Protein AF-A0A2G2ZB20-F1 (afdb_monomer)

Structure (mmCIF, N/CA/C/O backbone):
data_AF-A0A2G2ZB20-F1
#
_entry.id   AF-A0A2G2ZB20-F1
#
loop_
_atom_site.group_PDB
_atom_site.id
_atom_site.type_symbol
_atom_site.label_atom_id
_atom_site.label_alt_id
_atom_site.label_comp_id
_atom_site.label_asym_id
_atom_site.label_entity_id
_atom_site.label_seq_id
_atom_site.pdbx_PDB_ins_code
_atom_site.Cartn_x
_atom_site.Cartn_y
_atom_site.Cartn_z
_atom_site.occupancy
_atom_site.B_iso_or_equiv
_atom_site.auth_seq_id
_atom_site.auth_comp_id
_atom_site.auth_asym_id
_atom_site.auth_atom_id
_atom_site.pdbx_PDB_model_num
ATOM 1 N N . MET A 1 1 ? 13.541 -40.728 35.240 1.00 37.66 1 MET A N 1
ATOM 2 C CA . MET A 1 1 ? 12.567 -41.183 34.222 1.00 37.66 1 MET A CA 1
ATOM 3 C C . MET A 1 1 ? 11.168 -40.920 34.760 1.00 37.66 1 MET A C 1
ATOM 5 O O . MET A 1 1 ? 10.881 -41.432 35.825 1.00 37.66 1 MET A O 1
ATOM 9 N N . GLY A 1 2 ? 10.288 -40.112 34.186 1.00 37.44 2 GLY A N 1
ATOM 10 C CA . GLY A 1 2 ? 10.390 -39.137 33.108 1.00 37.44 2 GLY A CA 1
ATOM 11 C C . GLY A 1 2 ? 9.467 -37.967 33.471 1.00 37.44 2 GLY A C 1
ATOM 12 O O . GLY A 1 2 ? 8.384 -38.179 34.010 1.00 37.44 2 GLY A O 1
ATOM 13 N N . GLY A 1 3 ? 9.942 -36.743 33.253 1.00 30.88 3 GLY A N 1
ATOM 14 C CA . GLY A 1 3 ? 9.124 -35.543 33.376 1.00 30.88 3 GLY A CA 1
ATOM 15 C C . GLY A 1 3 ? 8.289 -35.399 32.113 1.00 30.88 3 GLY A C 1
ATOM 16 O O . GLY A 1 3 ? 8.848 -35.279 31.027 1.00 30.88 3 GLY A O 1
ATOM 17 N N . SER A 1 4 ? 6.967 -35.441 32.251 1.00 35.44 4 SER A N 1
ATOM 18 C CA . SER A 1 4 ? 6.060 -35.016 31.190 1.00 35.44 4 SER A CA 1
ATOM 19 C C . SER A 1 4 ? 6.031 -33.493 31.206 1.00 35.44 4 SER A C 1
ATOM 21 O O . SER A 1 4 ? 5.323 -32.893 32.011 1.00 35.44 4 SER A O 1
ATOM 23 N N . ALA A 1 5 ? 6.850 -32.872 30.360 1.00 36.34 5 ALA A N 1
ATOM 24 C CA . ALA A 1 5 ? 6.674 -31.476 30.004 1.00 36.34 5 ALA A CA 1
ATOM 25 C C . ALA A 1 5 ? 5.353 -31.373 29.232 1.00 36.34 5 ALA A C 1
ATOM 27 O O . ALA A 1 5 ? 5.242 -31.864 28.110 1.00 36.34 5 ALA A O 1
ATOM 28 N N . ILE A 1 6 ? 4.334 -30.798 29.867 1.00 40.62 6 ILE A N 1
ATOM 29 C CA . ILE A 1 6 ? 3.181 -30.271 29.146 1.00 40.62 6 ILE A CA 1
ATOM 30 C C . ILE A 1 6 ? 3.733 -29.063 28.395 1.00 40.62 6 ILE A C 1
ATOM 32 O O . ILE A 1 6 ? 4.081 -28.057 29.009 1.00 40.62 6 ILE A O 1
ATOM 36 N N . LEU A 1 7 ? 3.916 -29.231 27.087 1.00 36.50 7 LEU A N 1
ATOM 37 C CA . LEU A 1 7 ? 4.128 -28.131 26.161 1.00 36.50 7 LEU A CA 1
ATOM 38 C C . LEU A 1 7 ? 2.896 -27.237 26.293 1.00 36.50 7 LEU A C 1
ATOM 40 O O . LEU A 1 7 ? 1.787 -27.655 25.960 1.00 36.50 7 LEU A O 1
ATOM 44 N N . SER A 1 8 ? 3.075 -26.059 26.886 1.00 37.56 8 SER A N 1
ATOM 45 C CA . SER A 1 8 ? 2.086 -25.002 26.794 1.00 37.56 8 SER A CA 1
ATOM 46 C C . SER A 1 8 ? 2.070 -24.558 25.337 1.00 37.56 8 SER A C 1
ATOM 48 O O . SER A 1 8 ? 2.940 -23.820 24.880 1.00 37.56 8 SER A O 1
ATOM 50 N N . ASP A 1 9 ? 1.100 -25.078 24.588 1.00 37.19 9 ASP A N 1
ATOM 51 C CA . ASP A 1 9 ? 0.603 -24.424 23.386 1.00 37.19 9 ASP A CA 1
ATOM 52 C C . ASP A 1 9 ? -0.013 -23.094 23.837 1.00 37.19 9 ASP A C 1
ATOM 54 O O . ASP A 1 9 ? -1.222 -22.976 24.031 1.00 37.19 9 ASP A O 1
ATOM 58 N N . ASP A 1 10 ? 0.835 -22.093 24.055 1.00 36.44 10 ASP A N 1
ATOM 59 C CA . ASP A 1 10 ? 0.427 -20.700 24.180 1.00 36.44 10 ASP A CA 1
ATOM 60 C C . ASP A 1 10 ? 0.199 -20.165 22.762 1.00 36.44 10 ASP A C 1
ATOM 62 O O . ASP A 1 10 ? 0.930 -19.326 22.238 1.00 36.44 10 ASP A O 1
ATOM 66 N N . TRP A 1 11 ? -0.834 -20.696 22.103 1.00 40.66 11 TRP A N 1
ATOM 67 C CA . TRP A 1 11 ? -1.518 -19.947 21.063 1.00 40.66 11 TRP A CA 1
ATOM 68 C C . TRP A 1 11 ? -2.277 -18.841 21.799 1.00 40.66 11 TRP A C 1
ATOM 70 O O . TRP A 1 11 ? -3.397 -19.024 22.278 1.00 40.66 11 TRP A O 1
ATOM 80 N N . GLU A 1 12 ? -1.624 -17.692 21.978 1.00 42.19 12 GLU A N 1
ATOM 81 C CA . GLU A 1 12 ? -2.341 -16.473 22.329 1.00 42.19 12 GLU A CA 1
ATOM 82 C C . GLU A 1 12 ? -3.520 -16.361 21.366 1.00 42.19 12 GLU A C 1
ATOM 84 O O . GLU A 1 12 ? -3.343 -16.423 20.147 1.00 42.19 12 GLU A O 1
ATOM 89 N N . PHE A 1 13 ? -4.728 -16.291 21.925 1.00 39.41 13 PHE A N 1
ATOM 90 C CA . PHE A 1 13 ? -5.958 -16.096 21.178 1.00 39.41 13 PHE A CA 1
ATOM 91 C C . PHE A 1 13 ? -5.743 -14.934 20.212 1.00 39.41 13 PHE A C 1
ATOM 93 O O . PHE A 1 13 ? -5.788 -13.776 20.628 1.00 39.41 13 PHE A O 1
ATOM 100 N N . ALA A 1 14 ? -5.495 -15.235 18.933 1.00 44.75 14 ALA A N 1
ATOM 101 C CA . ALA A 1 14 ? -5.558 -14.234 17.888 1.00 44.75 14 ALA A CA 1
ATOM 102 C C . ALA A 1 14 ? -6.941 -13.613 18.038 1.00 44.75 14 ALA A C 1
ATOM 104 O O . ALA A 1 14 ? -7.958 -14.308 17.928 1.00 44.75 14 ALA A O 1
ATOM 105 N N . THR A 1 15 ? -6.983 -12.346 18.438 1.00 51.03 15 THR A N 1
ATOM 106 C CA . THR A 1 15 ? -8.246 -11.654 18.617 1.00 51.03 15 THR A CA 1
ATOM 107 C C . THR A 1 15 ? -9.002 -11.799 17.297 1.00 51.03 15 THR A C 1
ATOM 109 O O . THR A 1 15 ? -8.439 -11.604 16.222 1.00 51.03 15 THR A O 1
ATOM 112 N N . ASN A 1 16 ? -10.281 -12.182 17.346 1.00 58.91 16 ASN A N 1
ATOM 113 C CA . ASN A 1 16 ? -11.165 -12.259 16.168 1.00 58.91 16 ASN A CA 1
ATOM 114 C C . ASN A 1 16 ? -11.419 -10.867 15.533 1.00 58.91 16 ASN A C 1
ATOM 116 O O . ASN A 1 16 ? -12.405 -10.660 14.826 1.00 58.91 16 ASN A O 1
ATOM 120 N N . GLU A 1 17 ? -10.566 -9.891 15.828 1.00 79.12 17 GLU A N 1
ATOM 121 C CA . GLU A 1 17 ? -10.633 -8.522 15.362 1.00 79.12 17 GLU A CA 1
ATOM 122 C C . GLU A 1 17 ? -10.075 -8.452 13.943 1.00 79.12 17 GLU A C 1
ATOM 124 O O . GLU A 1 17 ? -9.061 -9.070 13.604 1.00 79.12 17 GLU A O 1
ATOM 129 N N . ALA A 1 18 ? -10.784 -7.731 13.079 1.00 89.56 18 ALA A N 1
ATOM 130 C CA . ALA A 1 18 ? -10.384 -7.576 11.695 1.00 89.56 18 ALA A CA 1
ATOM 131 C C . ALA A 1 18 ? -9.107 -6.734 11.606 1.00 89.56 18 ALA A C 1
ATOM 133 O O . ALA A 1 18 ? -9.011 -5.662 12.203 1.00 89.56 18 ALA A O 1
ATOM 134 N N . ARG A 1 19 ? -8.140 -7.193 10.808 1.00 93.62 19 ARG A N 1
ATOM 135 C CA . ARG A 1 19 ? -7.016 -6.353 10.393 1.00 93.62 19 ARG A CA 1
ATOM 136 C C . ARG A 1 19 ? -7.449 -5.523 9.197 1.00 93.62 19 ARG A C 1
ATOM 138 O O . ARG A 1 19 ? -8.070 -6.049 8.282 1.00 93.62 19 ARG A O 1
ATOM 145 N N . THR A 1 20 ? -7.065 -4.257 9.174 1.00 95.75 20 THR A N 1
ATOM 146 C CA . THR A 1 20 ? -7.397 -3.330 8.086 1.00 95.75 20 THR A CA 1
ATOM 147 C C . THR A 1 20 ? -6.129 -2.889 7.384 1.00 95.75 20 THR A C 1
ATOM 149 O O . THR A 1 20 ? -5.235 -2.340 8.030 1.00 95.75 20 THR A O 1
ATOM 152 N N . VAL A 1 21 ? -6.062 -3.074 6.070 1.00 97.00 21 VAL A N 1
ATOM 153 C CA . VAL A 1 21 ? -4.990 -2.532 5.231 1.00 97.00 21 VAL A CA 1
ATOM 154 C C . VAL A 1 21 ? -5.538 -1.500 4.254 1.00 97.00 21 VAL A C 1
ATOM 156 O O . VAL A 1 21 ? -6.616 -1.680 3.690 1.00 97.00 21 VAL A O 1
ATOM 159 N N . VAL A 1 22 ? -4.791 -0.418 4.047 1.00 94.88 22 VAL A N 1
ATOM 160 C CA . VAL A 1 22 ? -5.165 0.678 3.140 1.00 94.88 22 VAL A CA 1
ATOM 161 C C . VAL A 1 22 ? -4.189 0.725 1.974 1.00 94.88 22 VAL A C 1
ATOM 163 O O . VAL A 1 22 ? -2.983 0.784 2.191 1.00 94.88 22 VAL A O 1
ATOM 166 N N . LEU A 1 23 ? -4.694 0.715 0.742 1.00 95.19 23 LEU A N 1
ATOM 167 C CA . LEU A 1 23 ? -3.891 0.809 -0.477 1.00 95.19 23 LEU A CA 1
ATOM 168 C C . LEU A 1 23 ? -3.764 2.273 -0.898 1.00 95.19 23 LEU A C 1
ATOM 170 O O . LEU A 1 23 ? -4.774 2.892 -1.203 1.00 95.19 23 LEU A O 1
ATOM 174 N N . ILE A 1 24 ? -2.546 2.808 -0.989 1.00 92.19 24 ILE A N 1
ATOM 175 C CA . ILE A 1 24 ? -2.273 4.172 -1.477 1.00 92.19 24 ILE A CA 1
ATOM 176 C C . ILE A 1 24 ? -1.271 4.148 -2.639 1.00 92.19 24 ILE A C 1
ATOM 178 O O . ILE A 1 24 ? -0.577 3.160 -2.840 1.00 92.19 24 ILE A O 1
ATOM 182 N N . GLY A 1 25 ? -1.205 5.213 -3.443 1.00 90.31 25 GLY A N 1
ATOM 183 C CA . GLY A 1 25 ? -0.353 5.281 -4.646 1.00 90.31 25 GLY A CA 1
ATOM 184 C C . GLY A 1 25 ? -1.060 5.911 -5.852 1.00 90.31 25 GLY A C 1
ATOM 185 O O . GLY A 1 25 ? -2.249 6.247 -5.770 1.00 90.31 25 GLY A O 1
ATOM 186 N N . ARG A 1 26 ? -0.374 6.054 -6.996 1.00 87.69 26 ARG A N 1
ATOM 187 C CA . ARG A 1 26 ? -0.920 6.740 -8.191 1.00 87.69 26 ARG A CA 1
ATOM 188 C C . ARG A 1 26 ? -2.081 5.970 -8.795 1.00 87.69 26 ARG A C 1
ATOM 190 O O . ARG A 1 26 ? -2.152 4.741 -8.664 1.00 87.69 26 ARG A O 1
ATOM 197 N N . ALA A 1 27 ? -2.981 6.635 -9.515 1.00 84.31 27 ALA A N 1
ATOM 198 C CA . ALA A 1 27 ? -3.755 5.931 -10.528 1.00 84.31 27 ALA A CA 1
ATOM 199 C C . ALA A 1 27 ? -2.807 5.206 -11.494 1.00 84.31 27 ALA A C 1
ATOM 201 O O . ALA A 1 27 ? -1.742 5.695 -11.862 1.00 84.31 27 ALA A O 1
ATOM 202 N N . GLY A 1 28 ? -3.191 3.989 -11.868 1.00 86.56 28 GLY A N 1
ATOM 203 C CA . GLY A 1 28 ? -2.395 3.151 -12.762 1.00 86.56 28 GLY A CA 1
ATOM 204 C C . GLY A 1 28 ? -1.285 2.334 -12.093 1.00 86.56 28 GLY A C 1
ATOM 205 O O . GLY A 1 28 ? -0.873 1.344 -12.688 1.00 86.56 28 GLY A O 1
ATOM 206 N N . ASP A 1 29 ? -0.879 2.624 -10.849 1.00 92.12 29 ASP A N 1
ATOM 207 C CA . ASP A 1 29 ? 0.176 1.841 -10.168 1.00 92.12 29 ASP A CA 1
ATOM 208 C C . ASP A 1 29 ? -0.303 0.456 -9.694 1.00 92.12 29 ASP A C 1
ATOM 210 O O . ASP A 1 29 ? 0.480 -0.365 -9.226 1.00 92.12 29 ASP A O 1
ATOM 214 N N . GLY A 1 30 ? -1.594 0.156 -9.863 1.00 93.44 30 GLY A N 1
ATOM 215 C CA . GLY A 1 30 ? -2.132 -1.190 -9.682 1.00 93.44 30 GLY A CA 1
ATOM 216 C C . GLY A 1 30 ? -2.771 -1.472 -8.325 1.00 93.44 30 GLY A C 1
ATOM 217 O O . GLY A 1 30 ? -3.011 -2.640 -8.046 1.00 93.44 30 GLY A O 1
ATOM 218 N N . LYS A 1 31 ? -3.116 -0.449 -7.526 1.00 93.88 31 LYS A N 1
ATOM 219 C CA . LYS A 1 31 ? -3.802 -0.590 -6.220 1.00 93.88 31 LYS A CA 1
ATOM 220 C C . LYS A 1 31 ? -4.967 -1.581 -6.249 1.00 93.88 31 LYS A C 1
ATOM 222 O O . LYS A 1 31 ? -4.879 -2.641 -5.642 1.00 93.88 31 LYS A O 1
ATOM 227 N N . SER A 1 32 ? -5.993 -1.318 -7.055 1.00 93.50 32 SER A N 1
ATOM 228 C CA . SER A 1 32 ? -7.176 -2.179 -7.167 1.00 93.50 32 SER A CA 1
ATOM 229 C C . SER A 1 32 ? -6.836 -3.617 -7.589 1.00 93.50 32 SER A C 1
ATOM 231 O O . SER A 1 32 ? -7.453 -4.572 -7.123 1.00 93.50 32 SER A O 1
ATOM 233 N N . SER A 1 33 ? -5.828 -3.803 -8.452 1.00 95.19 33 SER A N 1
ATOM 234 C CA . SER A 1 33 ? -5.354 -5.139 -8.840 1.00 95.19 33 SER A CA 1
ATOM 235 C C . SER A 1 33 ? -4.651 -5.851 -7.684 1.00 95.19 33 SER A C 1
ATOM 237 O O . SER A 1 33 ? -4.943 -7.019 -7.446 1.00 95.19 33 SER A O 1
ATOM 239 N N . THR A 1 34 ? -3.801 -5.149 -6.934 1.00 97.06 34 THR A N 1
ATOM 240 C CA . THR A 1 34 ? -3.174 -5.649 -5.704 1.00 97.06 34 THR A CA 1
ATOM 241 C C . THR A 1 34 ? -4.236 -6.024 -4.672 1.00 97.06 34 THR A C 1
ATOM 243 O O . THR A 1 34 ? -4.208 -7.135 -4.153 1.00 97.06 34 THR A O 1
ATOM 246 N N . GLY A 1 35 ? -5.238 -5.169 -4.447 1.00 96.62 35 GLY A N 1
ATOM 247 C CA . GLY A 1 35 ? -6.372 -5.466 -3.571 1.00 96.62 35 GLY A CA 1
ATOM 248 C C . GLY A 1 35 ? -7.127 -6.729 -3.990 1.00 96.62 35 GLY A C 1
ATOM 249 O O . GLY A 1 35 ? -7.408 -7.586 -3.159 1.00 96.62 35 GLY A O 1
ATOM 250 N N . ASN A 1 36 ? -7.382 -6.909 -5.287 1.00 95.25 36 ASN A N 1
ATOM 251 C CA . ASN A 1 36 ? -8.014 -8.124 -5.809 1.00 95.25 36 ASN A CA 1
ATOM 252 C C . ASN A 1 36 ? -7.157 -9.385 -5.612 1.00 95.25 36 ASN A C 1
ATOM 254 O O . ASN A 1 36 ? -7.703 -10.451 -5.321 1.00 95.25 36 ASN A O 1
ATOM 258 N N . THR A 1 37 ? -5.833 -9.276 -5.760 1.00 94.94 37 THR A N 1
ATOM 259 C CA . THR A 1 37 ? -4.896 -10.372 -5.470 1.00 94.94 37 THR A CA 1
ATOM 260 C C . THR A 1 37 ? -4.939 -10.737 -3.988 1.00 94.94 37 THR A C 1
ATOM 262 O O . THR A 1 37 ? -5.097 -11.913 -3.671 1.00 94.94 37 THR A O 1
ATOM 265 N N . ILE A 1 38 ? -4.913 -9.743 -3.092 1.00 96.06 38 ILE A N 1
ATOM 266 C CA . ILE A 1 38 ? -5.020 -9.940 -1.636 1.00 96.06 38 ILE A CA 1
ATOM 267 C C . ILE A 1 38 ? -6.337 -10.625 -1.259 1.00 96.06 38 ILE A C 1
ATOM 269 O O . ILE A 1 38 ? -6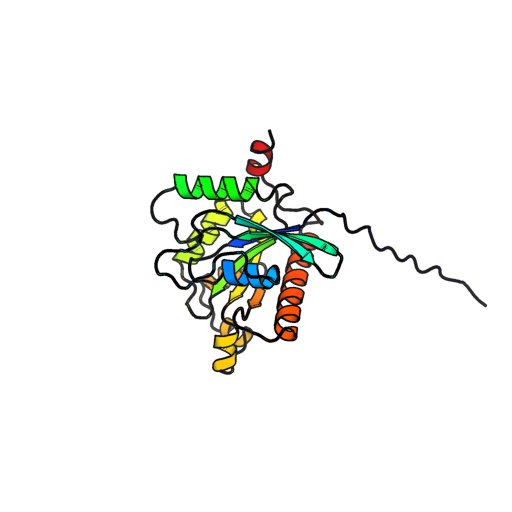.367 -11.548 -0.449 1.00 96.06 38 ILE A O 1
ATOM 273 N N . LEU A 1 39 ? -7.440 -10.193 -1.868 1.00 95.06 39 LEU A N 1
ATOM 274 C CA . LEU A 1 39 ? -8.777 -10.720 -1.591 1.00 95.06 39 LEU A CA 1
ATOM 275 C C . LEU A 1 39 ? -9.042 -12.084 -2.245 1.00 95.06 39 LEU A C 1
ATOM 277 O O . LEU A 1 39 ? -10.069 -12.702 -1.955 1.00 95.06 39 LEU A O 1
ATOM 281 N N . GLY A 1 40 ? -8.175 -12.528 -3.160 1.00 92.62 40 GLY A N 1
ATOM 282 C CA . GLY A 1 40 ? -8.347 -13.754 -3.943 1.00 92.62 40 GLY A CA 1
ATOM 283 C C . GLY A 1 40 ? -9.493 -13.700 -4.964 1.00 92.62 40 GLY A C 1
ATOM 284 O O . GLY A 1 40 ? -9.873 -14.731 -5.519 1.00 92.62 40 GLY A O 1
ATOM 285 N N . ARG A 1 41 ? -10.072 -12.520 -5.222 1.00 92.81 41 ARG A N 1
ATOM 286 C CA . ARG A 1 41 ? -11.222 -12.330 -6.122 1.00 92.81 41 ARG A CA 1
ATOM 287 C C . ARG A 1 41 ? -11.242 -10.928 -6.729 1.00 92.81 41 ARG A C 1
ATOM 289 O O . ARG A 1 41 ? -10.731 -9.982 -6.146 1.00 92.81 41 ARG A O 1
ATOM 296 N N . LYS A 1 42 ? -11.873 -10.787 -7.897 1.00 89.00 42 LYS A N 1
ATOM 297 C CA . LYS A 1 42 ? -12.003 -9.505 -8.610 1.00 89.00 42 LYS A CA 1
ATOM 298 C C . LYS A 1 42 ? -13.228 -8.732 -8.117 1.00 89.00 42 LYS A C 1
ATOM 300 O O . LYS A 1 42 ? -14.323 -8.960 -8.623 1.00 89.00 42 LYS A O 1
ATOM 305 N N . VAL A 1 43 ? -13.043 -7.852 -7.140 1.00 88.19 43 VAL A N 1
ATOM 306 C CA . VAL A 1 43 ? -14.109 -7.010 -6.565 1.00 88.19 43 VAL A CA 1
ATOM 307 C C . VAL A 1 43 ? -13.863 -5.523 -6.768 1.00 88.19 43 VAL A C 1
ATOM 309 O O . VAL A 1 43 ? -14.803 -4.812 -7.104 1.00 88.19 43 VAL A O 1
ATOM 312 N N . PHE A 1 44 ? -12.616 -5.064 -6.670 1.00 86.06 44 PHE A N 1
ATOM 313 C CA . PHE A 1 44 ? -12.262 -3.708 -7.067 1.00 86.06 44 PHE A CA 1
ATOM 314 C C . PHE A 1 44 ? -12.176 -3.628 -8.584 1.00 86.06 44 PHE A C 1
ATOM 316 O O . PHE A 1 44 ? -11.586 -4.494 -9.246 1.00 86.06 44 PHE A O 1
ATOM 323 N N . ARG A 1 45 ? -12.748 -2.576 -9.161 1.00 75.69 45 ARG A N 1
ATOM 324 C CA . ARG A 1 45 ? -12.742 -2.395 -10.610 1.00 75.69 45 ARG A CA 1
ATOM 325 C C . ARG A 1 45 ? -11.351 -1.957 -11.084 1.00 75.69 45 ARG A C 1
ATOM 327 O O . ARG A 1 45 ? -11.031 -0.777 -11.087 1.00 75.69 45 ARG A O 1
ATOM 334 N N . SER A 1 46 ? -10.539 -2.901 -11.560 1.00 65.31 46 SER A N 1
ATOM 335 C CA . SER A 1 46 ? -9.234 -2.621 -12.170 1.00 65.31 46 SER A CA 1
ATOM 336 C C . SER A 1 46 ? -9.302 -2.700 -13.702 1.00 65.31 46 SER A C 1
ATOM 338 O O . SER A 1 46 ? -9.215 -3.774 -14.294 1.00 65.31 46 SER A O 1
ATOM 340 N N . MET A 1 47 ? -9.479 -1.559 -14.376 1.00 60.00 47 MET A N 1
ATOM 341 C CA . MET A 1 47 ? -9.368 -1.472 -15.841 1.00 60.00 47 MET A CA 1
ATOM 342 C C . MET A 1 47 ? -8.334 -0.417 -16.254 1.00 60.00 47 MET A C 1
ATOM 344 O O . MET A 1 47 ? -8.256 0.628 -15.608 1.00 60.00 47 MET A O 1
ATOM 348 N N . PRO A 1 48 ? -7.545 -0.653 -17.321 1.00 50.12 48 PRO A N 1
ATOM 349 C CA . PRO A 1 48 ? -6.662 0.359 -17.886 1.00 50.12 48 PRO A CA 1
ATOM 350 C C . PRO A 1 48 ? -7.511 1.404 -18.625 1.00 50.12 48 PRO A C 1
ATOM 352 O O . PRO A 1 48 ? -7.834 1.255 -19.804 1.00 50.12 48 PRO A O 1
ATOM 355 N N . HIS A 1 49 ? -7.934 2.447 -17.917 1.00 49.69 49 HIS A N 1
ATOM 356 C CA . HIS A 1 49 ? -8.634 3.600 -18.482 1.00 49.69 49 HIS A CA 1
ATOM 357 C C . HIS A 1 49 ? -7.878 4.885 -18.141 1.00 49.69 49 HIS A C 1
ATOM 359 O O . HIS A 1 49 ? -7.277 4.991 -17.076 1.00 49.69 49 HIS A O 1
ATOM 365 N N . SER A 1 50 ? -7.893 5.848 -19.067 1.00 40.88 50 SER A N 1
ATOM 366 C CA . SER A 1 50 ? -7.183 7.129 -18.936 1.00 40.88 50 SER A CA 1
ATOM 367 C C . SER A 1 50 ? -7.782 8.053 -17.873 1.00 40.88 50 SER A C 1
ATOM 369 O O . SER A 1 50 ? -7.088 8.928 -17.371 1.00 40.88 50 SER A O 1
ATOM 371 N N . ALA A 1 51 ? -9.054 7.858 -17.523 1.00 49.47 51 ALA A N 1
ATOM 372 C CA . ALA A 1 51 ? -9.660 8.422 -16.327 1.00 49.47 51 ALA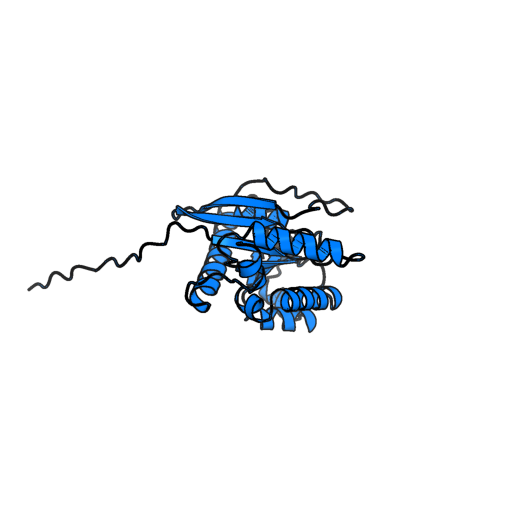 A CA 1
ATOM 373 C C . ALA A 1 51 ? -9.563 7.364 -15.221 1.00 49.47 51 ALA A C 1
ATOM 375 O O . ALA A 1 51 ? -10.015 6.234 -15.428 1.00 49.47 51 ALA A O 1
ATOM 376 N N . GLY A 1 52 ? -8.944 7.700 -14.085 1.00 54.28 52 GLY A N 1
ATOM 377 C CA . GLY A 1 52 ? -8.838 6.799 -12.935 1.00 54.28 52 GLY A CA 1
ATOM 378 C C . GLY A 1 52 ? -10.185 6.138 -12.620 1.00 54.28 52 GLY A C 1
ATOM 379 O O . GLY A 1 52 ? -11.221 6.797 -12.609 1.00 54.28 52 GLY A O 1
ATOM 380 N N . VAL A 1 53 ? -10.180 4.816 -12.437 1.00 57.75 53 VAL A N 1
ATOM 381 C CA . VAL A 1 53 ? -11.422 4.035 -12.313 1.00 57.75 53 VAL A CA 1
ATOM 382 C C . VAL A 1 53 ? -12.017 4.130 -10.907 1.00 57.75 53 VAL A C 1
ATOM 384 O O . VAL A 1 53 ? -13.237 4.185 -10.765 1.00 57.75 53 VAL A O 1
ATOM 387 N N . THR A 1 54 ? -11.164 4.176 -9.882 1.00 55.38 54 THR A N 1
ATOM 388 C CA . THR A 1 54 ? -11.567 4.325 -8.480 1.00 55.38 54 THR A CA 1
ATOM 389 C C . THR A 1 54 ? -11.728 5.806 -8.153 1.00 55.38 54 THR A C 1
ATOM 391 O O . THR A 1 54 ? -10.740 6.536 -8.063 1.00 55.38 54 THR A O 1
ATOM 394 N N . THR A 1 55 ? -12.972 6.256 -7.993 1.00 66.69 55 THR A N 1
ATOM 395 C CA . THR A 1 55 ? -13.311 7.662 -7.707 1.00 66.69 55 THR A CA 1
ATOM 396 C C . THR A 1 55 ? -13.632 7.925 -6.237 1.00 66.69 55 THR A C 1
ATOM 398 O O . THR A 1 55 ? -13.777 9.078 -5.850 1.00 66.69 55 THR A O 1
ATOM 401 N N . THR A 1 56 ? -13.769 6.880 -5.416 1.00 73.00 56 THR A N 1
ATOM 402 C CA . THR A 1 56 ? -13.951 6.993 -3.962 1.00 73.00 56 THR A CA 1
ATOM 403 C C . THR A 1 56 ? -13.386 5.766 -3.244 1.00 73.00 56 THR A C 1
ATOM 405 O O . THR A 1 56 ? -13.163 4.741 -3.887 1.00 73.00 56 THR A O 1
ATOM 408 N N . CYS A 1 57 ? -13.130 5.870 -1.940 1.00 81.12 57 CYS A N 1
ATOM 409 C CA . CYS A 1 57 ? -12.651 4.754 -1.130 1.00 81.12 57 CYS A CA 1
ATOM 410 C C . CYS A 1 57 ? -13.672 3.607 -1.085 1.00 81.12 57 CYS A C 1
ATOM 412 O O . CYS A 1 57 ? -14.855 3.824 -0.817 1.00 81.12 57 CYS A O 1
ATOM 414 N N . GLU A 1 58 ? -13.201 2.377 -1.279 1.00 87.44 58 GLU A N 1
ATOM 415 C CA . GLU A 1 58 ? -14.010 1.159 -1.212 1.00 87.44 58 GLU A CA 1
ATOM 416 C C . GLU A 1 58 ? -13.365 0.156 -0.252 1.00 87.44 58 GLU A C 1
ATOM 418 O O . GLU A 1 58 ? -12.169 -0.106 -0.343 1.00 87.44 58 GLU A O 1
ATOM 423 N N . VAL A 1 59 ? -14.155 -0.446 0.644 1.00 92.31 59 VAL A N 1
ATOM 424 C CA . VAL A 1 59 ? -13.688 -1.522 1.532 1.00 92.31 59 VAL A CA 1
ATOM 425 C C . VAL A 1 59 ? -14.234 -2.871 1.086 1.00 92.31 59 VAL A C 1
ATOM 427 O O . VAL A 1 59 ? -15.408 -3.003 0.736 1.00 92.31 59 VAL A O 1
ATOM 430 N N . GLN A 1 60 ? -13.388 -3.893 1.123 1.00 95.12 60 GLN A N 1
ATOM 431 C CA . GLN A 1 60 ? -13.767 -5.276 0.865 1.00 95.12 60 GLN A CA 1
ATOM 432 C C . GLN A 1 60 ? -13.158 -6.191 1.920 1.00 95.12 60 GLN A C 1
ATOM 434 O O . GLN A 1 60 ? -11.987 -6.068 2.268 1.00 95.12 60 GLN A O 1
ATOM 439 N N . ARG A 1 61 ? -13.960 -7.142 2.401 1.00 94.81 61 ARG A N 1
ATOM 440 C CA . ARG A 1 61 ? -13.583 -8.073 3.469 1.00 94.81 61 ARG A CA 1
ATOM 441 C C . ARG A 1 61 ? -13.231 -9.447 2.924 1.00 94.81 61 ARG A C 1
ATOM 443 O O . ARG A 1 61 ? -13.927 -9.963 2.047 1.00 94.81 61 ARG A O 1
ATOM 450 N N . THR A 1 62 ? -12.220 -10.097 3.476 1.00 94.75 62 THR A N 1
ATOM 451 C CA . THR A 1 62 ? -11.953 -11.521 3.248 1.00 94.75 62 THR A CA 1
ATOM 452 C C . THR A 1 62 ? -11.557 -12.222 4.543 1.00 94.75 62 THR A C 1
ATOM 454 O O . THR A 1 62 ? -11.168 -11.575 5.513 1.00 94.75 62 THR A O 1
ATOM 457 N N . GLN A 1 63 ? -11.666 -13.548 4.560 1.00 94.56 63 GLN A N 1
ATOM 458 C CA . GLN A 1 63 ? -11.095 -14.383 5.610 1.00 94.56 63 GLN A CA 1
ATOM 459 C C . GLN A 1 63 ? -9.865 -15.091 5.044 1.00 94.56 63 GLN A C 1
ATOM 461 O O . GLN A 1 63 ? -9.940 -15.735 3.997 1.00 94.56 63 GLN A O 1
ATOM 466 N N . LEU A 1 64 ? -8.731 -14.934 5.718 1.00 90.31 64 LEU A N 1
ATOM 467 C CA . LEU A 1 64 ? -7.474 -15.574 5.353 1.00 90.31 64 LEU A CA 1
ATOM 468 C C . LEU A 1 64 ? -7.491 -17.068 5.729 1.00 90.31 64 LEU A C 1
ATOM 470 O O . LEU A 1 64 ? -8.275 -17.469 6.592 1.00 90.31 64 LEU A O 1
ATOM 474 N N . PRO A 1 65 ? -6.615 -17.909 5.141 1.00 85.62 65 PRO A N 1
ATOM 475 C CA . PRO A 1 65 ? -6.573 -19.346 5.440 1.00 85.62 65 PRO A CA 1
ATOM 476 C C . PRO A 1 65 ? -6.361 -19.689 6.923 1.00 85.62 65 PRO A C 1
ATOM 478 O O . PRO A 1 65 ? -6.796 -20.742 7.376 1.00 85.62 65 PRO A O 1
ATOM 481 N N . ASN A 1 66 ? -5.723 -18.797 7.684 1.00 84.19 66 ASN A N 1
ATOM 482 C CA . ASN A 1 66 ? -5.518 -18.931 9.129 1.00 84.19 66 ASN A CA 1
ATOM 483 C C . ASN A 1 66 ? -6.715 -18.437 9.973 1.00 84.19 66 ASN A C 1
ATOM 485 O O . ASN A 1 66 ? -6.597 -18.329 11.189 1.00 84.19 66 ASN A O 1
ATOM 489 N N . GLY A 1 67 ? -7.847 -18.097 9.349 1.00 89.50 67 GLY A N 1
ATOM 490 C CA . GLY A 1 67 ? -9.060 -17.619 10.016 1.00 89.50 67 GLY A CA 1
ATOM 491 C C . GLY A 1 67 ? -9.114 -16.109 10.275 1.00 89.50 67 GLY A C 1
ATOM 492 O O . GLY A 1 67 ? -10.205 -15.598 10.531 1.00 89.50 67 GLY A O 1
ATOM 493 N N . GLN A 1 68 ? -7.994 -15.386 10.146 1.00 90.62 68 GLN A N 1
ATOM 494 C CA . GLN A 1 68 ? -7.920 -13.936 10.353 1.00 90.62 68 GLN A CA 1
ATOM 495 C C . GLN A 1 68 ? -8.817 -13.193 9.355 1.00 90.62 68 GLN A C 1
ATOM 497 O O . GLN A 1 68 ? -8.729 -13.395 8.141 1.00 90.62 68 GLN A O 1
ATOM 502 N N . ILE A 1 69 ? -9.655 -12.288 9.861 1.00 94.56 69 ILE A N 1
ATOM 503 C CA . ILE A 1 69 ? -10.432 -11.371 9.022 1.00 94.56 69 ILE A CA 1
ATOM 504 C C . ILE A 1 69 ? -9.526 -10.231 8.557 1.00 94.56 69 ILE A C 1
ATOM 506 O O . ILE A 1 69 ? -8.811 -9.640 9.370 1.00 94.56 69 ILE A O 1
ATOM 510 N N . LEU A 1 70 ? -9.570 -9.932 7.259 1.00 95.25 70 LEU A N 1
ATOM 511 C CA . LEU A 1 70 ? -8.832 -8.846 6.626 1.00 95.25 70 LEU A CA 1
ATOM 512 C C . LEU A 1 70 ? -9.795 -7.941 5.849 1.00 95.25 70 LEU A C 1
ATOM 514 O O . LEU A 1 70 ? -10.464 -8.390 4.915 1.00 95.25 70 LEU A O 1
ATOM 518 N N . ASP A 1 71 ? -9.826 -6.668 6.220 1.00 95.88 71 ASP A N 1
ATOM 519 C CA . ASP A 1 71 ? -10.469 -5.588 5.485 1.00 95.88 71 ASP A CA 1
ATOM 520 C C . ASP A 1 71 ? -9.419 -4.879 4.618 1.00 95.88 71 ASP A C 1
ATOM 522 O O . ASP A 1 71 ? -8.367 -4.454 5.097 1.00 95.88 71 ASP A O 1
ATOM 526 N N . VAL A 1 72 ? -9.689 -4.774 3.320 1.00 96.81 72 VAL A N 1
ATOM 527 C CA . VAL A 1 72 ? -8.830 -4.102 2.339 1.00 96.81 72 VAL A CA 1
ATOM 528 C C . VAL A 1 72 ? -9.556 -2.858 1.862 1.00 96.81 72 VAL A C 1
ATOM 530 O O . VAL A 1 72 ? -10.663 -2.966 1.336 1.00 96.81 72 VAL A O 1
ATOM 533 N N . ILE A 1 73 ? -8.944 -1.693 2.044 1.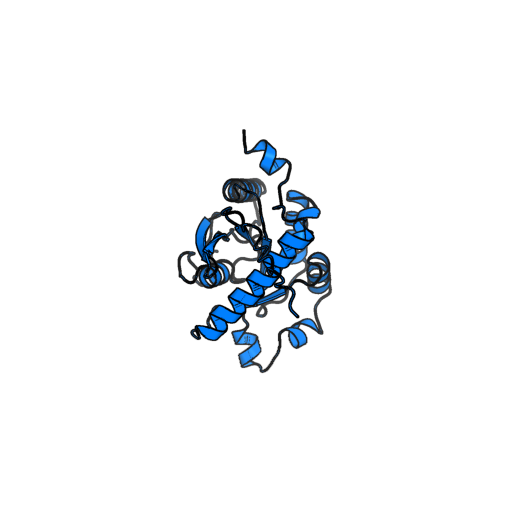00 93.31 73 ILE A N 1
ATOM 534 C CA . ILE A 1 73 ? -9.471 -0.406 1.590 1.00 93.31 73 ILE A CA 1
ATOM 535 C C . ILE A 1 73 ? -8.689 0.018 0.345 1.00 93.31 73 ILE A C 1
ATOM 537 O O . ILE A 1 73 ? -7.500 0.326 0.438 1.00 93.31 73 ILE A O 1
ATOM 541 N N . ASP A 1 74 ? -9.344 0.028 -0.815 1.00 90.81 74 ASP A N 1
ATOM 542 C CA . ASP A 1 74 ? -8.812 0.642 -2.036 1.00 90.81 74 ASP A CA 1
ATOM 543 C C . ASP A 1 74 ? -9.149 2.133 -2.024 1.00 90.81 74 ASP A C 1
ATOM 545 O O . ASP A 1 74 ? -10.307 2.508 -1.827 1.00 90.81 74 ASP A O 1
ATOM 549 N N . THR A 1 75 ? -8.148 2.992 -2.212 1.00 84.56 75 THR A N 1
ATOM 550 C CA . THR A 1 75 ? -8.351 4.443 -2.265 1.00 84.56 75 THR A CA 1
ATOM 551 C C . THR A 1 75 ? -8.283 4.950 -3.705 1.00 84.56 75 THR A C 1
ATOM 553 O O . THR A 1 75 ? -7.616 4.350 -4.559 1.00 84.56 75 THR A O 1
ATOM 556 N N . PRO A 1 76 ? -8.873 6.122 -3.997 1.00 78.44 76 PRO A N 1
ATOM 557 C CA . PRO A 1 76 ? -8.515 6.889 -5.182 1.00 78.44 76 PRO A CA 1
ATOM 558 C C . PRO A 1 76 ? -7.004 7.132 -5.247 1.00 78.44 76 PRO A C 1
ATOM 560 O O . PRO A 1 76 ? -6.268 6.944 -4.270 1.00 78.44 76 PRO A O 1
ATOM 563 N N . GLY A 1 77 ? -6.510 7.521 -6.418 1.00 69.44 77 GLY A N 1
ATOM 564 C CA . GLY A 1 77 ? -5.092 7.802 -6.576 1.00 69.44 77 GLY A CA 1
ATOM 565 C C . GLY A 1 77 ? -4.622 8.926 -5.659 1.00 69.44 77 GLY A C 1
ATOM 566 O O . GLY A 1 77 ? -5.070 10.059 -5.789 1.00 69.44 77 GLY A O 1
ATOM 567 N N . LEU A 1 78 ? -3.674 8.608 -4.768 1.00 63.44 78 LEU A N 1
ATOM 568 C CA . LEU A 1 78 ? -3.108 9.558 -3.802 1.00 63.44 78 LEU A CA 1
ATOM 569 C C . LEU A 1 78 ? -2.474 10.775 -4.494 1.00 63.44 78 LEU A C 1
ATOM 571 O O . LEU A 1 78 ? -2.361 11.847 -3.914 1.00 63.44 78 LEU A O 1
ATOM 575 N N . PHE A 1 79 ? -2.053 10.598 -5.743 1.00 58.94 79 PHE A N 1
ATOM 576 C CA . PHE A 1 79 ? -1.338 11.598 -6.531 1.00 58.94 79 PHE A CA 1
ATOM 577 C C . PHE A 1 79 ? -2.221 12.300 -7.566 1.00 58.94 79 PHE A C 1
ATOM 579 O O . PHE A 1 79 ? -1.764 13.235 -8.214 1.00 58.94 79 PHE A O 1
ATOM 586 N N . ASP A 1 80 ? -3.479 11.876 -7.710 1.00 57.50 80 ASP A N 1
ATOM 587 C CA . ASP A 1 80 ? -4.415 12.419 -8.703 1.00 57.50 80 ASP A CA 1
ATOM 588 C C . ASP A 1 80 ? -5.322 13.508 -8.117 1.00 57.50 80 ASP A C 1
ATOM 590 O O . ASP A 1 80 ? -6.205 14.032 -8.792 1.00 57.50 80 ASP A O 1
ATOM 594 N N . PHE A 1 81 ? -5.078 13.904 -6.867 1.00 53.12 81 PHE A N 1
ATOM 595 C CA . PHE A 1 81 ? -5.765 14.996 -6.181 1.00 53.12 81 PHE A CA 1
ATOM 596 C C . PHE A 1 81 ? -5.392 16.399 -6.701 1.00 53.12 81 PHE A C 1
ATOM 598 O O . PHE A 1 81 ? -5.509 17.397 -5.987 1.00 53.12 81 PHE A O 1
ATOM 605 N N . SER A 1 82 ? -4.934 16.503 -7.949 1.00 46.75 82 SER A N 1
ATOM 606 C CA . SER A 1 82 ? -4.579 17.763 -8.589 1.00 46.75 82 SER A CA 1
ATOM 607 C C . SER A 1 82 ? -5.828 18.624 -8.811 1.00 46.75 82 SER A C 1
ATOM 609 O O . SER A 1 82 ? -6.425 18.602 -9.886 1.00 46.75 82 SER A O 1
ATOM 611 N N . GLY A 1 83 ? -6.235 19.389 -7.800 1.00 49.72 83 GLY A N 1
ATOM 612 C CA . GLY A 1 83 ? -7.131 20.523 -8.009 1.00 49.72 83 GLY A CA 1
ATOM 613 C C . GLY A 1 83 ? -7.914 21.009 -6.798 1.00 49.72 83 GLY A C 1
ATOM 614 O O . GLY A 1 83 ? -8.190 22.202 -6.738 1.00 49.72 83 GLY A O 1
ATOM 615 N N . ASP A 1 84 ? -8.254 20.143 -5.841 1.00 57.53 84 ASP A N 1
ATOM 616 C CA . ASP A 1 84 ? -9.195 20.517 -4.780 1.00 57.53 84 ASP A CA 1
ATOM 617 C C . ASP A 1 84 ? -8.886 19.833 -3.439 1.00 57.53 84 ASP A C 1
ATOM 619 O O . ASP A 1 84 ? -9.057 18.623 -3.272 1.00 57.53 84 ASP A O 1
ATOM 623 N N . SER A 1 85 ? -8.425 20.628 -2.471 1.00 60.81 85 SER A N 1
ATOM 624 C CA . SER A 1 85 ? -8.105 20.182 -1.111 1.00 60.81 85 SER A CA 1
ATOM 625 C C . SER A 1 85 ? -9.325 19.636 -0.362 1.00 60.81 85 SER A C 1
ATOM 627 O O . SER A 1 85 ? -9.161 18.787 0.518 1.00 60.81 85 SER A O 1
ATOM 629 N N . GLU A 1 86 ? -10.537 20.067 -0.723 1.00 65.25 86 GLU A N 1
ATOM 630 C CA . GLU A 1 86 ? -11.788 19.577 -0.139 1.00 65.25 86 GLU A CA 1
ATOM 631 C C . GLU A 1 86 ? -12.047 18.117 -0.539 1.00 65.25 86 GLU A C 1
ATOM 633 O O . GLU A 1 86 ? -12.341 17.269 0.308 1.00 65.25 86 GLU A O 1
ATOM 638 N N . THR A 1 87 ? -11.830 17.789 -1.815 1.00 65.69 87 THR A N 1
ATOM 639 C CA . THR A 1 87 ? -11.945 16.419 -2.332 1.00 65.69 87 THR A CA 1
ATOM 640 C C . THR A 1 87 ? -10.949 15.461 -1.658 1.00 65.69 87 THR A C 1
ATOM 642 O O . THR A 1 87 ? -11.323 14.342 -1.301 1.00 65.69 87 THR A O 1
ATOM 645 N N . VAL A 1 88 ? -9.710 15.901 -1.396 1.00 65.69 88 VAL A N 1
ATOM 646 C CA . VAL A 1 88 ? -8.703 15.097 -0.6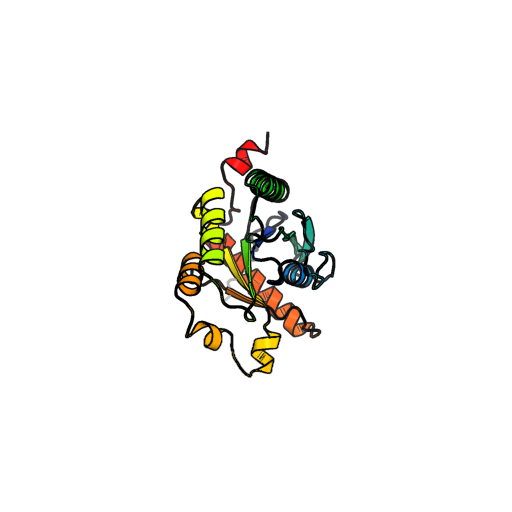66 1.00 65.69 88 VAL A CA 1
ATOM 647 C C . VAL A 1 88 ? -9.146 14.815 0.765 1.00 65.69 88 VAL A C 1
ATOM 649 O O . VAL A 1 88 ? -9.111 13.671 1.219 1.00 65.69 88 VAL A O 1
ATOM 652 N N . GLY A 1 89 ? -9.578 15.860 1.477 1.00 69.31 89 GLY A N 1
ATOM 653 C CA . GLY A 1 89 ? -10.026 15.749 2.862 1.00 69.31 89 GLY A CA 1
ATOM 654 C C . GLY A 1 89 ? -11.203 14.786 3.012 1.00 69.31 89 GLY A C 1
ATOM 655 O O . GLY A 1 89 ? -11.197 13.949 3.913 1.00 69.31 89 GLY A O 1
ATOM 656 N N . ASN A 1 90 ? -12.169 14.841 2.092 1.00 75.06 90 ASN A N 1
ATOM 657 C CA . ASN A 1 90 ? -13.334 13.956 2.098 1.00 75.06 90 ASN A CA 1
ATOM 658 C C . ASN A 1 90 ? -12.958 12.478 1.928 1.00 75.06 90 ASN A C 1
ATOM 660 O O . ASN A 1 90 ? -13.492 11.625 2.637 1.00 75.06 90 ASN A O 1
ATOM 664 N N . GLU A 1 91 ? -12.028 12.154 1.029 1.00 75.75 91 GLU A N 1
ATOM 665 C CA . GLU A 1 91 ? -11.582 10.768 0.842 1.00 75.75 91 GLU A CA 1
ATOM 666 C C . GLU A 1 91 ? -10.724 10.271 2.012 1.00 75.75 91 GLU A C 1
ATOM 668 O O . GLU A 1 91 ? -10.837 9.110 2.403 1.00 75.75 91 GLU A O 1
ATOM 673 N N . ILE A 1 92 ? -9.950 11.152 2.652 1.00 74.50 92 ILE A N 1
ATOM 674 C CA . ILE A 1 92 ? -9.261 10.831 3.910 1.00 74.50 92 ILE A CA 1
ATOM 675 C C . ILE A 1 92 ? -10.276 10.507 5.012 1.00 74.50 92 ILE A C 1
ATOM 677 O O . ILE A 1 92 ? -10.140 9.482 5.680 1.00 74.50 92 ILE A O 1
ATOM 681 N N . VAL A 1 93 ? -11.309 11.337 5.189 1.00 78.19 93 VAL A N 1
ATOM 682 C CA . VAL A 1 93 ? -12.366 11.104 6.188 1.00 78.19 93 VAL A CA 1
ATOM 683 C C . VAL A 1 93 ? -13.076 9.778 5.928 1.00 78.19 93 VAL A C 1
ATOM 685 O O . VAL A 1 93 ? -13.252 8.999 6.861 1.00 78.19 93 VAL A O 1
ATOM 688 N N . LYS A 1 94 ? -13.416 9.474 4.670 1.00 81.19 94 LYS A N 1
ATOM 689 C CA . LYS A 1 94 ? -14.004 8.179 4.299 1.00 81.19 94 LYS A CA 1
ATOM 690 C C . LYS A 1 94 ? -13.068 7.013 4.598 1.00 81.19 94 LYS A C 1
ATOM 692 O O . LYS A 1 94 ? -13.510 6.021 5.158 1.00 81.19 94 LYS A O 1
ATOM 697 N N . CYS A 1 95 ? -11.784 7.116 4.259 1.00 82.94 95 CYS A N 1
ATOM 698 C CA . CYS A 1 95 ? -10.802 6.077 4.571 1.00 82.94 95 CYS A CA 1
ATOM 699 C C . CYS A 1 95 ? -10.744 5.799 6.083 1.00 82.94 95 CYS A C 1
ATOM 701 O O . CYS A 1 95 ? -10.756 4.643 6.505 1.00 82.94 95 CYS A O 1
ATOM 703 N N . ILE A 1 96 ? -10.760 6.856 6.899 1.00 81.69 96 ILE A N 1
ATOM 704 C CA . ILE A 1 96 ? -10.775 6.759 8.363 1.00 81.69 96 ILE A CA 1
ATOM 705 C C . ILE A 1 96 ? -12.075 6.120 8.874 1.00 81.69 96 ILE A C 1
ATOM 707 O O . ILE A 1 96 ? -12.016 5.251 9.742 1.00 81.69 96 ILE A O 1
ATOM 711 N N . ASP A 1 97 ? -13.229 6.508 8.326 1.00 82.81 97 ASP A N 1
ATOM 712 C CA . ASP A 1 97 ? -14.539 5.939 8.677 1.00 82.81 97 ASP A CA 1
ATOM 713 C C . ASP A 1 97 ? -14.637 4.441 8.328 1.00 82.81 97 ASP A C 1
ATOM 715 O O . ASP A 1 97 ? -15.132 3.626 9.112 1.00 82.81 97 ASP A O 1
ATOM 719 N N . LEU A 1 98 ? -14.087 4.046 7.175 1.00 85.00 98 LEU A N 1
ATOM 720 C CA . LEU A 1 98 ? -14.005 2.647 6.755 1.00 85.00 98 LEU A CA 1
ATOM 721 C C . LEU A 1 98 ? -13.034 1.838 7.626 1.00 85.00 98 LEU A C 1
ATOM 723 O O . LEU A 1 98 ? -13.298 0.670 7.915 1.00 85.00 98 LEU A O 1
ATOM 727 N N . ALA A 1 99 ? -11.940 2.448 8.089 1.00 86.00 99 ALA A N 1
ATOM 728 C CA . ALA A 1 99 ? -10.950 1.828 8.965 1.00 86.00 99 ALA A CA 1
ATOM 729 C C . ALA A 1 99 ? -11.399 1.817 10.439 1.00 86.00 99 ALA A C 1
ATOM 731 O O . ALA A 1 99 ? -10.671 2.261 11.326 1.00 86.00 99 ALA A O 1
ATOM 732 N N . LYS A 1 100 ? -12.600 1.291 10.716 1.00 77.00 100 LYS A N 1
ATOM 733 C CA . LYS A 1 100 ? -13.285 1.365 12.023 1.00 77.00 100 LYS A CA 1
ATOM 734 C C . LYS A 1 100 ? -12.390 1.072 13.223 1.00 77.00 100 LYS A C 1
ATOM 736 O O . LYS A 1 100 ? -12.391 1.846 14.176 1.00 77.00 100 LYS A O 1
ATOM 741 N N . ASP A 1 101 ? -11.601 0.007 13.175 1.00 83.06 101 ASP A N 1
ATOM 742 C CA . ASP A 1 101 ? -10.754 -0.428 14.295 1.00 83.06 101 ASP A CA 1
ATOM 743 C C . ASP A 1 101 ? -9.308 0.083 14.194 1.00 83.06 101 ASP A C 1
ATOM 745 O O . ASP A 1 101 ? -8.445 -0.296 14.975 1.00 83.06 101 ASP A O 1
ATOM 749 N N . GLY A 1 102 ? -9.053 1.015 13.276 1.00 91.50 102 GLY A N 1
ATOM 750 C CA . GLY A 1 102 ? -7.738 1.559 12.967 1.00 91.50 102 GLY A CA 1
ATOM 751 C C . GLY A 1 102 ? -7.056 0.835 11.806 1.00 91.50 102 GLY A C 1
ATOM 752 O O . GLY A 1 102 ? -7.546 -0.159 11.263 1.00 91.50 102 GLY A O 1
ATOM 753 N N . ILE A 1 103 ? -5.907 1.369 11.397 1.00 94.44 103 ILE A N 1
ATOM 754 C CA . ILE A 1 103 ? -5.148 0.884 10.239 1.00 94.44 103 ILE A CA 1
ATOM 755 C C . ILE A 1 103 ? -4.011 -0.012 10.727 1.00 94.44 103 ILE A C 1
ATOM 757 O O . ILE A 1 103 ? -3.153 0.415 11.490 1.00 94.44 103 ILE A O 1
ATOM 761 N N . HIS A 1 104 ? -3.990 -1.258 10.271 1.00 95.88 104 HIS A N 1
ATOM 762 C CA . HIS A 1 104 ? -2.970 -2.243 10.634 1.00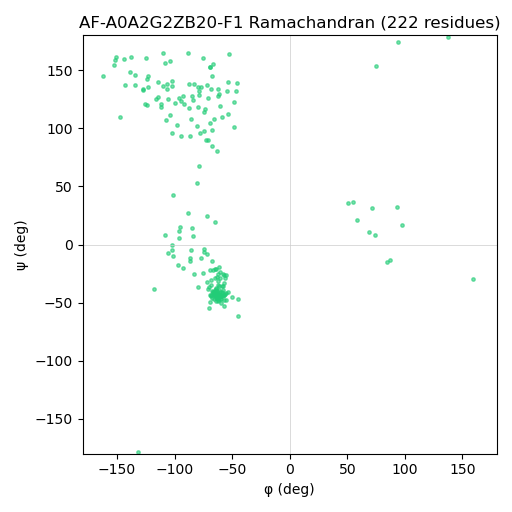 95.88 104 HIS A CA 1
ATOM 763 C C . HIS A 1 104 ? -1.800 -2.259 9.643 1.00 95.88 104 HIS A C 1
ATOM 765 O O . HIS A 1 104 ? -0.711 -2.702 9.987 1.00 95.88 104 HIS A O 1
ATOM 771 N N . GLY A 1 105 ? -2.008 -1.744 8.430 1.00 96.94 105 GLY A N 1
ATOM 772 C CA . GLY A 1 105 ? -0.952 -1.539 7.449 1.00 96.94 105 GLY A CA 1
ATOM 773 C C . GLY A 1 105 ? -1.374 -0.566 6.354 1.00 96.94 105 GLY A C 1
ATOM 774 O O . GLY A 1 105 ? -2.532 -0.535 5.937 1.00 96.94 105 GLY A O 1
ATOM 775 N N . VAL A 1 106 ? -0.428 0.227 5.874 1.00 96.94 106 VAL A N 1
ATOM 776 C CA . VAL A 1 106 ? -0.589 1.089 4.703 1.00 96.94 106 VAL A CA 1
ATOM 777 C C . VAL A 1 106 ? 0.294 0.532 3.597 1.00 96.94 106 VAL A C 1
ATOM 779 O O . VAL A 1 106 ? 1.510 0.458 3.739 1.00 96.94 106 VAL A O 1
ATOM 782 N N . LEU A 1 107 ? -0.313 0.124 2.491 1.00 98.12 107 LEU A N 1
ATOM 783 C CA . LEU A 1 107 ? 0.381 -0.455 1.351 1.00 98.12 107 LEU A CA 1
ATOM 784 C C . LEU A 1 107 ? 0.596 0.640 0.305 1.00 98.12 107 LEU A C 1
ATOM 786 O O . LEU A 1 107 ? -0.337 1.022 -0.404 1.00 98.12 107 LEU A O 1
ATOM 790 N N . LEU A 1 108 ? 1.822 1.160 0.229 1.00 97.06 108 LEU A N 1
ATOM 791 C CA . LEU A 1 108 ? 2.222 2.126 -0.790 1.00 97.06 108 LEU A CA 1
ATOM 792 C C . LEU A 1 108 ? 2.535 1.385 -2.088 1.00 97.06 108 LEU A C 1
ATOM 794 O O . LEU A 1 108 ? 3.592 0.776 -2.229 1.00 97.06 108 LEU A O 1
ATOM 798 N N . VAL A 1 109 ? 1.602 1.429 -3.030 1.00 96.88 109 VAL A N 1
ATOM 799 C CA . VAL A 1 109 ? 1.677 0.700 -4.293 1.00 96.88 109 VAL A CA 1
ATOM 800 C C . VAL A 1 109 ? 2.417 1.529 -5.337 1.00 96.88 109 VAL A C 1
ATOM 802 O O . VAL A 1 109 ? 1.944 2.599 -5.726 1.00 96.88 109 VAL A O 1
ATOM 805 N N . LEU A 1 110 ? 3.551 1.010 -5.809 1.00 96.12 110 LEU A N 1
ATOM 806 C CA . LEU A 1 110 ? 4.414 1.622 -6.821 1.00 96.12 110 LEU A CA 1
ATOM 807 C C . LEU A 1 110 ? 4.592 0.657 -7.997 1.00 96.12 110 LEU A C 1
ATOM 809 O O . LEU A 1 110 ? 4.832 -0.526 -7.793 1.00 96.12 110 LEU A O 1
ATOM 813 N N . SER A 1 111 ? 4.504 1.136 -9.235 1.00 95.56 111 SER A N 1
ATOM 814 C CA . SER A 1 111 ? 4.733 0.295 -10.421 1.00 95.56 111 SER A CA 1
ATOM 815 C C . SER A 1 111 ? 6.185 0.372 -10.881 1.00 95.56 111 SER A C 1
ATOM 817 O O . SER A 1 111 ? 6.668 1.469 -11.164 1.00 95.56 111 SER A O 1
ATOM 819 N N . VAL A 1 112 ? 6.846 -0.778 -11.062 1.00 95.50 112 VAL A N 1
ATOM 820 C CA . VAL A 1 112 ? 8.227 -0.855 -11.592 1.00 95.50 112 VAL A CA 1
ATOM 821 C C . VAL A 1 112 ? 8.332 -0.366 -13.040 1.00 95.50 112 VAL A C 1
ATOM 823 O O . VAL A 1 112 ? 9.391 0.075 -13.475 1.00 95.50 112 VAL A O 1
ATOM 826 N N . ARG A 1 113 ? 7.205 -0.347 -13.770 1.00 92.88 113 ARG A N 1
ATOM 827 C CA . ARG A 1 113 ? 7.111 0.141 -15.160 1.00 92.88 113 ARG A CA 1
ATOM 828 C C . ARG A 1 113 ? 7.236 1.653 -15.291 1.00 92.88 113 ARG A C 1
ATOM 830 O O . ARG A 1 113 ? 7.240 2.193 -16.395 1.00 92.88 113 ARG A O 1
ATOM 837 N N . SER A 1 114 ? 7.244 2.362 -14.170 1.00 88.06 114 SER A N 1
ATOM 838 C CA . SER A 1 114 ? 7.345 3.811 -14.141 1.00 88.06 114 SER A CA 1
ATOM 839 C C . SER A 1 114 ? 8.358 4.240 -13.099 1.00 88.06 114 SER A C 1
ATOM 841 O O . SER A 1 114 ? 8.489 3.618 -12.050 1.00 88.06 114 SER A O 1
ATOM 843 N N . ARG A 1 115 ? 9.065 5.332 -13.375 1.00 88.69 115 ARG A N 1
ATOM 844 C CA . ARG A 1 115 ? 9.998 5.896 -12.402 1.00 88.69 115 ARG A CA 1
ATOM 845 C C . ARG A 1 115 ? 9.223 6.552 -11.269 1.00 88.69 115 ARG A C 1
ATOM 847 O O . ARG A 1 115 ? 8.272 7.286 -11.536 1.00 88.69 115 ARG A O 1
ATOM 854 N N . PHE A 1 116 ? 9.682 6.323 -10.042 1.00 90.62 116 PHE A N 1
ATOM 855 C CA . PHE A 1 116 ? 9.212 7.070 -8.886 1.00 90.62 116 PHE A CA 1
ATOM 856 C C . PHE A 1 116 ? 9.747 8.508 -8.939 1.00 90.62 116 PHE A C 1
ATOM 858 O O . PHE A 1 116 ? 10.955 8.714 -9.103 1.00 90.62 116 PHE A O 1
ATOM 865 N N . THR A 1 117 ? 8.858 9.498 -8.848 1.00 90.81 117 THR A N 1
ATOM 866 C CA . THR A 1 117 ? 9.195 10.918 -9.040 1.00 90.81 117 THR A CA 1
ATOM 867 C C . THR A 1 117 ? 9.130 11.730 -7.744 1.00 90.81 117 THR A C 1
ATOM 869 O O . THR A 1 117 ? 8.546 11.302 -6.747 1.00 90.81 117 THR A O 1
ATOM 872 N N . ARG A 1 118 ? 9.714 12.939 -7.756 1.00 90.81 118 ARG A N 1
ATOM 873 C CA . ARG A 1 118 ? 9.652 13.886 -6.624 1.00 90.81 118 ARG A CA 1
ATOM 874 C C . ARG A 1 118 ? 8.212 14.315 -6.315 1.00 90.81 118 ARG A C 1
ATOM 876 O O . ARG A 1 118 ? 7.880 14.535 -5.158 1.00 90.81 118 ARG A O 1
ATOM 883 N N . GLU A 1 119 ? 7.338 14.383 -7.316 1.00 86.69 119 GLU A N 1
ATOM 884 C CA . GLU A 1 119 ? 5.914 14.681 -7.122 1.00 86.69 119 GLU A CA 1
ATOM 885 C C . GLU A 1 119 ? 5.208 13.558 -6.354 1.00 86.69 119 GLU A C 1
ATOM 887 O O . GLU A 1 119 ? 4.414 13.824 -5.452 1.00 86.69 119 GLU A O 1
ATOM 892 N N . GLN A 1 120 ? 5.526 12.297 -6.669 1.00 88.19 120 GLN A N 1
ATOM 893 C CA . GLN A 1 120 ? 4.990 11.154 -5.928 1.00 88.19 120 GLN A CA 1
ATOM 894 C C . GLN A 1 120 ? 5.519 11.137 -4.491 1.00 88.19 120 GLN A C 1
ATOM 896 O O . GLN A 1 120 ? 4.747 10.911 -3.563 1.00 88.19 120 GLN A O 1
ATOM 901 N N . GLN A 1 121 ? 6.801 11.445 -4.285 1.00 91.56 121 GLN A N 1
ATOM 902 C CA . GLN A 1 121 ? 7.361 11.614 -2.945 1.00 91.56 121 GLN A CA 1
ATOM 903 C C . GLN A 1 121 ? 6.615 12.688 -2.142 1.00 91.56 121 GLN A C 1
ATOM 905 O O . GLN A 1 121 ? 6.137 12.401 -1.047 1.00 91.56 121 GLN A O 1
ATOM 910 N N . ALA A 1 122 ? 6.459 13.892 -2.700 1.00 88.06 122 ALA A N 1
ATOM 911 C CA . ALA A 1 122 ? 5.823 15.021 -2.019 1.00 88.06 122 ALA A CA 1
ATOM 912 C C . ALA A 1 122 ? 4.391 14.705 -1.560 1.00 88.06 122 ALA A C 1
ATOM 914 O O . ALA A 1 122 ? 3.926 15.181 -0.523 1.00 88.06 122 ALA A O 1
ATOM 915 N N . ALA A 1 123 ? 3.670 13.875 -2.307 1.00 85.06 123 ALA A N 1
ATOM 916 C CA . ALA A 1 123 ? 2.334 13.466 -1.913 1.00 85.06 123 ALA A CA 1
ATOM 917 C C . ALA A 1 123 ? 2.306 12.296 -0.913 1.00 85.06 123 ALA A C 1
ATOM 919 O O . ALA A 1 123 ? 1.376 12.237 -0.108 1.00 85.06 123 ALA A O 1
ATOM 920 N N . VAL A 1 124 ? 3.327 11.428 -0.866 1.00 89.62 124 VAL A N 1
ATOM 921 C CA . VAL A 1 124 ? 3.512 10.513 0.279 1.00 89.62 124 VAL A CA 1
ATOM 922 C C . VAL A 1 124 ? 3.830 11.309 1.547 1.00 89.62 124 VAL A C 1
ATOM 924 O O . VAL A 1 124 ? 3.256 11.037 2.598 1.00 89.62 124 VAL A O 1
ATOM 927 N N . GLU A 1 125 ? 4.669 12.338 1.454 1.00 88.00 125 GLU A N 1
ATOM 928 C CA . GLU A 1 125 ? 4.961 13.246 2.571 1.00 88.00 125 GLU A CA 1
ATOM 929 C C . GLU A 1 125 ? 3.719 14.037 3.002 1.00 88.00 125 GLU A C 1
ATOM 931 O O . GLU A 1 125 ? 3.466 14.202 4.193 1.00 88.00 125 GLU A O 1
ATOM 936 N N . SER A 1 126 ? 2.883 14.464 2.052 1.00 83.31 126 SER A N 1
ATOM 937 C CA . SER A 1 126 ? 1.598 15.104 2.359 1.00 83.31 126 SER A CA 1
ATOM 938 C C . SER A 1 126 ? 0.659 14.141 3.089 1.00 83.31 126 SER A C 1
ATOM 940 O O . SER A 1 126 ? 0.074 14.509 4.107 1.00 83.31 126 SER A O 1
ATOM 942 N N . PHE A 1 127 ? 0.553 12.890 2.629 1.00 83.94 127 PHE A N 1
ATOM 943 C CA . PHE A 1 127 ? -0.184 11.837 3.333 1.00 83.94 127 PHE A CA 1
ATOM 944 C C . PHE A 1 127 ? 0.349 11.644 4.758 1.00 83.94 127 PHE A C 1
ATOM 946 O O . PHE A 1 127 ? -0.423 11.656 5.718 1.00 83.94 127 PHE A O 1
ATOM 953 N N . GLN A 1 128 ? 1.670 11.547 4.913 1.00 86.69 128 GLN A N 1
ATOM 954 C CA . GLN A 1 128 ? 2.314 11.449 6.216 1.00 86.69 128 GLN A CA 1
ATOM 955 C C . GLN A 1 128 ? 1.985 12.655 7.099 1.00 86.69 128 GLN A C 1
ATOM 957 O O . GLN A 1 128 ? 1.708 12.476 8.278 1.00 86.69 128 GLN A O 1
ATOM 962 N N . HIS A 1 129 ? 1.964 13.869 6.555 1.00 83.69 129 HIS A N 1
ATOM 963 C CA . HIS A 1 129 ? 1.622 15.071 7.307 1.00 83.69 129 HIS A CA 1
ATOM 964 C C . HIS A 1 129 ? 0.176 15.036 7.823 1.00 83.69 129 HIS A C 1
ATOM 966 O O . HIS A 1 129 ? -0.062 15.329 8.995 1.00 83.69 129 HIS A O 1
ATOM 972 N N . PHE A 1 130 ? -0.783 14.617 6.991 1.00 78.06 130 PHE A N 1
ATOM 973 C CA . PHE A 1 130 ? -2.198 14.533 7.375 1.00 78.06 130 PHE A CA 1
ATOM 974 C C . PHE A 1 130 ? -2.470 13.495 8.465 1.00 78.06 130 PHE A C 1
ATOM 976 O O . PHE A 1 130 ? -3.247 13.745 9.388 1.00 78.06 130 PHE A O 1
ATOM 983 N N . PHE A 1 131 ? -1.826 12.333 8.378 1.00 81.69 131 PHE A N 1
ATOM 984 C CA . PHE A 1 131 ? -1.938 11.282 9.388 1.00 81.69 131 PHE A CA 1
ATOM 985 C C . PHE A 1 131 ? -0.925 11.492 10.544 1.00 81.69 131 PHE A C 1
ATOM 987 O O . PHE A 1 131 ? -1.022 10.908 11.622 1.00 81.69 131 PHE A O 1
ATOM 994 N N . GLY A 1 132 ? 0.034 12.392 10.404 1.00 86.56 132 GLY A N 1
ATOM 995 C CA . GLY A 1 132 ? 1.152 12.523 11.328 1.00 86.56 132 GLY A CA 1
ATOM 996 C C . GLY A 1 132 ? 2.190 11.407 11.163 1.00 86.56 132 GLY A C 1
ATOM 997 O O . GLY A 1 132 ? 1.896 10.275 10.777 1.00 86.56 132 GLY A O 1
ATOM 998 N N . ASN A 1 133 ? 3.430 11.734 11.528 1.00 89.69 133 ASN A N 1
ATOM 999 C CA . ASN A 1 133 ? 4.633 10.974 11.167 1.00 89.69 133 ASN A CA 1
ATOM 1000 C C . ASN A 1 133 ? 4.616 9.488 11.549 1.00 89.69 133 ASN A C 1
ATOM 1002 O O . ASN A 1 133 ? 5.258 8.685 10.878 1.00 89.69 133 ASN A O 1
ATOM 1006 N N . LYS A 1 134 ? 3.858 9.110 12.587 1.00 92.31 134 LYS A N 1
ATOM 1007 C CA . LYS A 1 134 ? 3.742 7.719 13.045 1.00 92.31 134 LYS A CA 1
ATOM 1008 C C . LYS A 1 134 ? 3.102 6.794 12.003 1.00 92.31 134 LYS A C 1
ATOM 1010 O O . LYS A 1 134 ? 3.306 5.590 12.071 1.00 92.31 134 LYS A O 1
ATOM 1015 N N . ILE A 1 135 ? 2.350 7.316 11.027 1.00 92.56 135 ILE A N 1
ATOM 1016 C CA . ILE A 1 135 ? 1.752 6.473 9.977 1.00 92.56 135 ILE A CA 1
ATOM 1017 C C . ILE A 1 135 ? 2.814 5.725 9.160 1.00 92.56 135 ILE A C 1
ATOM 1019 O O . ILE A 1 135 ? 2.564 4.610 8.714 1.00 92.56 135 ILE A O 1
ATOM 1023 N N . SER A 1 136 ? 4.018 6.289 9.028 1.00 95.12 136 SER A N 1
ATOM 1024 C CA . SER A 1 136 ? 5.138 5.668 8.315 1.00 95.12 136 SER A CA 1
ATOM 1025 C C . SER A 1 136 ? 5.611 4.365 8.959 1.00 95.12 136 SER A C 1
ATOM 1027 O O . SER A 1 136 ? 6.054 3.460 8.253 1.00 95.12 136 SER A O 1
ATOM 1029 N N . ASP A 1 137 ? 5.432 4.207 10.273 1.00 96.81 137 ASP A N 1
ATOM 1030 C CA . ASP A 1 137 ? 5.726 2.954 10.981 1.00 96.81 137 ASP A CA 1
ATOM 1031 C C . ASP A 1 137 ? 4.768 1.821 10.581 1.00 96.81 137 ASP A C 1
ATOM 1033 O O . ASP A 1 137 ? 5.048 0.657 10.859 1.00 96.81 137 ASP A O 1
ATOM 1037 N N . TYR A 1 138 ? 3.663 2.156 9.905 1.00 97.62 138 TYR A N 1
ATOM 1038 C CA . TYR A 1 138 ? 2.667 1.216 9.395 1.00 97.62 138 TYR A CA 1
ATOM 1039 C C . TYR A 1 138 ? 2.789 0.967 7.889 1.00 97.62 138 TYR A C 1
ATOM 1041 O O . TYR A 1 138 ? 1.999 0.207 7.329 1.00 97.62 138 TYR A O 1
ATOM 1049 N N . MET A 1 139 ? 3.745 1.610 7.214 1.00 97.88 139 MET A N 1
ATOM 1050 C CA . MET A 1 139 ? 3.860 1.549 5.758 1.00 97.88 139 MET A CA 1
ATOM 1051 C C . MET A 1 139 ? 4.704 0.366 5.280 1.00 97.88 139 MET A C 1
ATOM 1053 O O . MET A 1 139 ? 5.781 0.102 5.818 1.00 97.88 139 MET A O 1
ATOM 1057 N N . VAL A 1 140 ? 4.229 -0.292 4.223 1.00 98.62 140 VAL A N 1
ATOM 1058 C CA . VAL A 1 140 ? 4.938 -1.308 3.435 1.00 98.62 140 VAL A CA 1
ATOM 1059 C C . VAL A 1 140 ? 4.862 -0.898 1.966 1.00 98.62 140 VAL A C 1
ATOM 1061 O O . VAL A 1 140 ? 3.786 -0.549 1.475 1.00 98.62 140 VAL A O 1
ATOM 1064 N N . VAL A 1 141 ? 5.985 -0.932 1.253 1.00 98.44 141 VAL A N 1
ATOM 1065 C CA . VAL A 1 141 ? 6.014 -0.630 -0.185 1.00 98.44 141 VAL A CA 1
ATOM 1066 C C . VAL A 1 141 ? 5.655 -1.883 -0.983 1.00 98.44 141 VAL A C 1
ATOM 1068 O O . VAL A 1 141 ? 6.292 -2.921 -0.851 1.00 98.44 141 VAL A O 1
ATOM 1071 N N . VAL A 1 142 ? 4.641 -1.802 -1.838 1.00 98.62 142 VAL A N 1
ATOM 1072 C CA . VAL A 1 142 ? 4.254 -2.895 -2.737 1.00 98.62 142 VAL A CA 1
ATOM 1073 C C . VAL A 1 142 ? 4.649 -2.516 -4.155 1.00 98.62 142 VAL A C 1
ATOM 1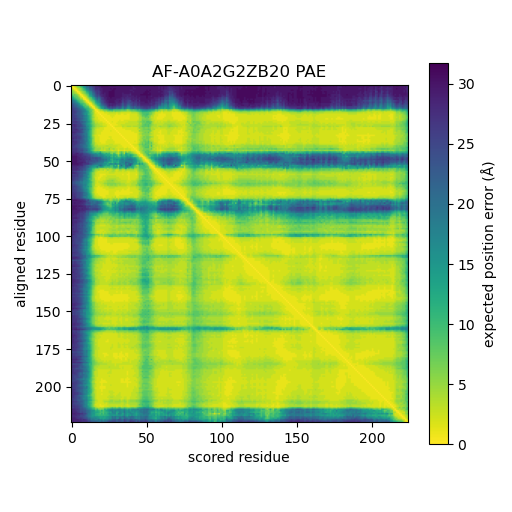075 O O . VAL A 1 142 ? 4.000 -1.674 -4.780 1.00 98.62 142 VAL A O 1
ATOM 1078 N N . PHE A 1 143 ? 5.693 -3.150 -4.678 1.00 98.38 143 PHE A N 1
ATOM 1079 C CA . PHE A 1 143 ? 6.069 -3.003 -6.077 1.00 98.38 143 PHE A CA 1
ATOM 1080 C C . PHE A 1 143 ? 5.155 -3.858 -6.950 1.00 98.38 143 PHE A C 1
ATOM 1082 O O . PHE A 1 143 ? 4.976 -5.042 -6.692 1.00 98.38 143 PHE A O 1
ATOM 1089 N N . THR A 1 144 ? 4.566 -3.279 -7.992 1.00 98.00 144 THR A N 1
ATOM 1090 C CA . THR A 1 144 ? 3.761 -4.004 -8.979 1.00 98.00 144 THR A CA 1
ATOM 1091 C C . THR A 1 144 ? 4.484 -4.100 -10.309 1.00 98.00 144 THR A C 1
ATOM 1093 O O . THR A 1 144 ? 5.315 -3.258 -10.644 1.00 98.00 144 THR A O 1
ATOM 1096 N N . GLY A 1 145 ? 4.123 -5.112 -11.097 1.00 96.62 145 GLY A N 1
ATOM 1097 C CA . GLY A 1 145 ? 4.766 -5.384 -12.380 1.00 96.62 145 GLY A CA 1
ATOM 1098 C C . GLY A 1 145 ? 5.903 -6.390 -12.270 1.00 96.62 145 GLY A C 1
ATOM 1099 O O . GLY A 1 145 ? 6.853 -6.295 -13.031 1.00 96.62 145 GLY A O 1
ATOM 1100 N N . GLY A 1 146 ? 5.800 -7.355 -11.349 1.00 97.00 146 GLY A N 1
ATOM 1101 C CA . GLY A 1 146 ? 6.764 -8.456 -11.267 1.00 97.00 146 GLY A CA 1
ATOM 1102 C C . GLY A 1 146 ? 6.895 -9.254 -12.569 1.00 97.00 146 GLY A C 1
ATOM 1103 O O . GLY A 1 146 ? 7.983 -9.718 -12.872 1.00 97.00 146 GLY A O 1
ATOM 1104 N N . ASP A 1 147 ? 5.837 -9.322 -13.385 1.00 96.06 147 ASP A N 1
ATOM 1105 C CA . ASP A 1 147 ? 5.903 -9.891 -14.737 1.00 96.06 147 ASP A CA 1
ATOM 1106 C C . ASP A 1 147 ? 6.858 -9.117 -15.660 1.00 96.06 147 ASP A C 1
ATOM 1108 O O . ASP A 1 147 ? 7.554 -9.714 -16.465 1.00 96.06 147 ASP A O 1
ATOM 1112 N N . ASP A 1 148 ? 6.938 -7.793 -15.508 1.00 95.88 148 ASP A N 1
ATOM 1113 C CA . ASP A 1 148 ? 7.852 -6.945 -16.282 1.00 95.88 148 ASP A CA 1
ATOM 1114 C C . ASP A 1 148 ? 9.317 -7.213 -15.915 1.00 95.88 148 ASP A C 1
ATOM 1116 O O . ASP A 1 148 ? 10.180 -7.247 -16.785 1.00 95.88 148 ASP A O 1
ATOM 1120 N N . LEU A 1 149 ? 9.594 -7.419 -14.624 1.00 95.75 149 LEU A N 1
ATOM 1121 C CA . LEU A 1 149 ? 10.933 -7.762 -14.148 1.00 95.75 149 LEU A CA 1
ATOM 1122 C C . LEU A 1 149 ? 11.344 -9.164 -14.620 1.00 95.75 149 LEU A C 1
ATOM 1124 O O . LEU A 1 149 ? 12.436 -9.325 -15.161 1.00 95.75 149 LEU A O 1
ATOM 1128 N N . GLU A 1 150 ? 10.447 -10.147 -14.494 1.00 95.12 150 GLU A N 1
ATOM 1129 C CA . GLU A 1 150 ? 10.667 -11.521 -14.965 1.00 95.12 150 GLU A CA 1
ATOM 1130 C C . GLU A 1 150 ? 10.908 -11.592 -16.475 1.00 95.12 150 GLU A C 1
ATOM 1132 O O . GLU A 1 150 ? 11.855 -12.246 -16.901 1.00 95.12 150 GLU A O 1
ATOM 1137 N N . ASP A 1 151 ? 10.115 -10.878 -17.281 1.00 95.94 151 ASP A N 1
ATOM 1138 C CA . ASP A 1 151 ? 10.268 -10.839 -18.743 1.00 95.94 151 ASP A CA 1
ATOM 1139 C C . ASP A 1 151 ? 11.628 -10.263 -19.190 1.00 95.94 151 ASP A C 1
ATOM 1141 O O . ASP A 1 151 ? 12.047 -10.483 -20.329 1.00 95.94 151 ASP A O 1
ATOM 1145 N N . ASN A 1 152 ? 12.314 -9.518 -18.315 1.00 94.69 152 ASN A N 1
ATOM 1146 C CA . ASN A 1 152 ? 13.625 -8.919 -18.573 1.00 94.69 152 ASN A CA 1
ATOM 1147 C C . ASN A 1 152 ? 14.773 -9.601 -17.803 1.00 94.69 152 ASN A C 1
ATOM 1149 O O . ASN A 1 152 ? 15.886 -9.079 -17.826 1.00 94.69 152 ASN A O 1
ATOM 1153 N N . ASP A 1 153 ? 14.526 -10.734 -17.133 1.00 95.88 153 ASP A N 1
ATOM 1154 C CA . ASP A 1 153 ? 15.502 -11.432 -16.280 1.00 95.88 153 ASP A CA 1
ATOM 1155 C C . ASP A 1 153 ? 16.108 -10.530 -15.176 1.00 95.88 153 ASP A C 1
ATOM 1157 O O . ASP A 1 153 ? 17.290 -10.629 -14.840 1.00 95.88 153 ASP A O 1
ATOM 1161 N N . VAL A 1 154 ? 15.300 -9.628 -14.605 1.00 95.88 154 VAL A N 1
ATOM 1162 C CA . VAL A 1 154 ? 15.692 -8.678 -13.549 1.00 95.88 154 VAL A CA 1
ATOM 1163 C C . VAL A 1 154 ? 15.025 -9.071 -12.230 1.00 95.88 154 VAL A C 1
ATOM 1165 O O . VAL A 1 154 ? 13.834 -9.372 -12.196 1.00 95.88 154 VAL A O 1
ATOM 1168 N N . THR A 1 155 ? 15.756 -9.046 -11.115 1.00 95.88 155 THR A N 1
ATOM 1169 C CA . THR A 1 155 ? 15.153 -9.213 -9.780 1.00 95.88 155 THR A CA 1
ATOM 1170 C C . THR A 1 155 ? 14.706 -7.871 -9.193 1.00 95.88 155 THR A C 1
ATOM 1172 O O . THR A 1 155 ? 15.120 -6.802 -9.645 1.00 95.88 155 THR A O 1
ATOM 1175 N N . LEU A 1 156 ? 13.871 -7.885 -8.145 1.00 95.56 156 LEU A N 1
ATOM 1176 C CA . LEU A 1 156 ? 13.549 -6.634 -7.449 1.00 95.56 156 LEU A CA 1
ATOM 1177 C C . LEU A 1 156 ? 14.802 -5.988 -6.829 1.00 95.56 156 LEU A C 1
ATOM 1179 O O . LEU A 1 156 ? 14.926 -4.767 -6.863 1.00 95.56 156 LEU A O 1
ATOM 1183 N N . ASP A 1 157 ? 15.748 -6.782 -6.326 1.00 95.31 157 ASP A N 1
ATOM 1184 C CA . ASP A 1 157 ? 17.002 -6.269 -5.762 1.00 95.31 157 ASP A CA 1
ATOM 1185 C C . ASP A 1 157 ? 17.862 -5.566 -6.822 1.00 95.31 157 ASP A C 1
ATOM 1187 O O . ASP A 1 157 ? 18.391 -4.477 -6.572 1.00 95.31 157 ASP A O 1
ATOM 1191 N N . ASP A 1 158 ? 17.935 -6.123 -8.035 1.00 94.75 158 ASP A N 1
ATOM 1192 C CA . ASP A 1 158 ? 18.607 -5.476 -9.167 1.00 94.75 158 ASP A CA 1
ATOM 1193 C C . ASP A 1 158 ? 17.945 -4.129 -9.492 1.00 94.75 158 ASP A C 1
ATOM 1195 O O . ASP A 1 158 ? 18.622 -3.104 -9.597 1.00 94.75 158 ASP A O 1
ATOM 1199 N N . TYR A 1 159 ? 16.607 -4.095 -9.562 1.00 93.69 159 TYR A N 1
ATOM 1200 C CA . TYR A 1 159 ? 15.843 -2.861 -9.784 1.00 93.69 159 TYR A CA 1
ATOM 1201 C C . TYR A 1 159 ? 16.103 -1.803 -8.696 1.00 93.69 159 TYR A C 1
ATOM 1203 O O . TYR A 1 159 ? 16.150 -0.604 -8.981 1.00 93.69 159 TYR A O 1
ATOM 1211 N N . LEU A 1 160 ? 16.287 -2.232 -7.446 1.00 94.62 160 LEU A N 1
ATOM 1212 C CA . LEU A 1 160 ? 16.504 -1.354 -6.296 1.00 94.62 160 LEU A CA 1
ATOM 1213 C C . LEU A 1 160 ? 17.966 -0.946 -6.070 1.00 94.62 160 LEU A C 1
ATOM 1215 O O . LEU A 1 160 ? 18.207 -0.118 -5.182 1.00 94.62 160 LEU A O 1
ATOM 1219 N N . THR A 1 161 ? 18.913 -1.483 -6.845 1.00 91.19 161 THR A N 1
ATOM 1220 C CA . THR A 1 161 ? 20.349 -1.186 -6.719 1.00 91.19 161 THR A CA 1
ATOM 1221 C C . THR A 1 161 ? 20.663 0.252 -7.143 1.00 91.19 161 THR A C 1
ATOM 1223 O O . THR A 1 161 ? 21.242 1.004 -6.362 1.00 91.19 161 THR A O 1
ATOM 1226 N N . ASP A 1 162 ? 20.183 0.680 -8.315 1.00 80.25 162 ASP A N 1
ATOM 1227 C CA . ASP A 1 162 ? 20.388 2.035 -8.861 1.00 80.25 162 ASP A CA 1
ATOM 1228 C C . ASP A 1 162 ? 19.155 2.932 -8.660 1.00 80.25 162 ASP A C 1
ATOM 1230 O O . ASP A 1 162 ? 18.699 3.661 -9.550 1.00 80.25 162 ASP A O 1
ATOM 1234 N N . ARG A 1 163 ? 18.560 2.855 -7.466 1.00 86.06 163 ARG A N 1
ATOM 1235 C CA . ARG A 1 163 ? 17.352 3.617 -7.134 1.00 86.06 163 ARG A CA 1
ATOM 1236 C C . ARG A 1 163 ? 17.612 5.121 -7.068 1.00 86.06 163 ARG A C 1
ATOM 1238 O O . ARG A 1 163 ? 18.652 5.586 -6.608 1.00 86.06 163 ARG A O 1
ATOM 1245 N N . THR A 1 164 ? 16.613 5.895 -7.483 1.00 91.19 164 THR A N 1
ATOM 1246 C CA . THR A 1 164 ? 16.646 7.357 -7.381 1.00 91.19 164 THR A CA 1
ATOM 1247 C C . THR A 1 164 ? 16.568 7.802 -5.919 1.00 91.19 164 THR A C 1
ATOM 1249 O O . THR A 1 164 ? 15.965 7.124 -5.086 1.00 91.19 164 THR A O 1
ATOM 1252 N N . GLU A 1 165 ? 17.131 8.972 -5.611 1.00 94.38 165 GLU A N 1
ATOM 1253 C CA . GLU A 1 165 ? 17.079 9.570 -4.268 1.00 94.38 165 GLU A CA 1
ATOM 1254 C C . GLU A 1 165 ? 15.644 9.624 -3.685 1.00 94.38 165 GLU A C 1
ATOM 1256 O O . GLU A 1 165 ? 15.466 9.143 -2.566 1.00 94.38 165 GLU A O 1
ATOM 1261 N N . PRO A 1 166 ? 14.591 10.035 -4.434 1.00 94.69 166 PRO A N 1
ATOM 1262 C CA . PRO A 1 166 ? 13.210 9.969 -3.943 1.00 94.69 166 PRO A CA 1
ATOM 1263 C C . PRO A 1 166 ? 12.767 8.568 -3.508 1.00 94.69 166 PRO A C 1
ATOM 1265 O O . PRO A 1 166 ? 12.110 8.406 -2.482 1.00 94.69 166 PRO A O 1
ATOM 1268 N N . LEU A 1 167 ? 13.114 7.534 -4.281 1.00 95.69 167 LEU A N 1
ATOM 1269 C CA . LEU A 1 167 ? 12.728 6.161 -3.958 1.00 95.69 167 LEU A CA 1
ATOM 1270 C C . LEU A 1 167 ? 13.497 5.647 -2.737 1.00 95.69 167 LEU A C 1
ATOM 1272 O O . LEU A 1 167 ? 12.929 4.956 -1.892 1.00 95.69 167 LEU A O 1
ATOM 1276 N N . GLN A 1 168 ? 14.777 6.005 -2.623 1.00 95.88 168 GLN A N 1
ATOM 1277 C CA . GLN A 1 168 ? 15.599 5.671 -1.465 1.00 95.88 168 GLN A CA 1
ATOM 1278 C C . GLN A 1 168 ? 15.039 6.277 -0.172 1.00 95.88 168 GLN A C 1
ATOM 1280 O O . GLN A 1 168 ? 14.975 5.581 0.840 1.00 95.88 168 GLN A O 1
ATOM 1285 N N . GLU A 1 169 ? 14.612 7.540 -0.204 1.00 95.75 169 GLU A N 1
ATOM 1286 C CA . GLU A 1 169 ? 14.018 8.229 0.948 1.00 95.75 169 GLU A CA 1
ATOM 1287 C C . GLU A 1 169 ? 12.706 7.563 1.386 1.00 95.75 169 GLU A C 1
ATOM 1289 O O . GLU A 1 169 ? 12.506 7.310 2.576 1.00 95.75 169 GLU A O 1
ATOM 1294 N N . ILE A 1 170 ? 11.850 7.181 0.433 1.00 95.75 170 ILE A N 1
ATOM 1295 C CA . ILE A 1 170 ? 10.602 6.459 0.719 1.00 95.75 170 ILE A CA 1
ATOM 1296 C C . ILE A 1 170 ? 10.852 5.066 1.300 1.00 95.75 170 ILE A C 1
ATOM 1298 O O . ILE A 1 170 ? 10.194 4.679 2.269 1.00 95.75 170 ILE A O 1
ATOM 1302 N N . LEU A 1 171 ? 11.806 4.307 0.757 1.00 96.88 171 LEU A N 1
ATOM 1303 C CA . LEU A 1 171 ? 12.158 2.998 1.309 1.00 96.88 171 LEU A CA 1
ATOM 1304 C C . LEU A 1 171 ? 12.710 3.131 2.729 1.00 96.88 171 LEU A C 1
ATOM 1306 O O . LEU A 1 171 ? 12.293 2.383 3.611 1.00 96.88 171 LEU A O 1
ATOM 1310 N N . ALA A 1 172 ? 13.574 4.116 2.981 1.00 96.62 172 ALA A N 1
ATOM 1311 C CA . ALA A 1 172 ? 14.088 4.398 4.318 1.00 96.62 172 ALA A CA 1
ATOM 1312 C C . ALA A 1 172 ? 12.965 4.789 5.297 1.00 96.62 172 ALA A C 1
ATOM 1314 O O . ALA A 1 172 ? 12.924 4.268 6.412 1.00 96.62 172 ALA A O 1
ATOM 1315 N N . MET A 1 173 ? 12.017 5.631 4.869 1.00 95.25 173 MET A N 1
ATOM 1316 C CA . MET A 1 173 ? 10.819 5.990 5.641 1.00 95.25 173 MET A CA 1
ATOM 1317 C C . MET A 1 173 ? 9.988 4.752 6.013 1.00 95.25 173 MET A C 1
ATOM 1319 O O . MET A 1 173 ? 9.493 4.651 7.134 1.00 95.25 173 MET A O 1
ATOM 1323 N N . CYS A 1 174 ? 9.877 3.786 5.099 1.00 96.25 174 CYS A N 1
ATOM 1324 C CA . CYS A 1 174 ? 9.187 2.516 5.326 1.00 96.25 174 CYS A CA 1
ATOM 1325 C C . CYS A 1 174 ? 10.082 1.456 5.998 1.00 96.25 174 CYS A C 1
ATOM 1327 O O . CYS A 1 174 ? 9.744 0.275 5.977 1.00 96.25 174 CYS A O 1
ATOM 1329 N N . GLN A 1 175 ? 11.236 1.843 6.559 1.00 96.31 175 GLN A N 1
ATOM 1330 C CA . GLN A 1 175 ? 12.225 0.958 7.194 1.00 96.31 175 GLN A CA 1
ATOM 1331 C C . GLN A 1 175 ? 12.622 -0.239 6.305 1.00 96.31 175 GLN A C 1
ATOM 1333 O O . GLN A 1 175 ? 12.846 -1.347 6.781 1.00 96.31 175 GLN A O 1
ATOM 1338 N N . ASN A 1 176 ? 12.694 -0.000 4.995 1.00 96.69 176 ASN A N 1
ATOM 1339 C CA . ASN A 1 176 ? 12.948 -0.975 3.935 1.00 96.69 176 ASN A CA 1
ATOM 1340 C C . ASN A 1 176 ? 11.945 -2.140 3.866 1.00 96.69 176 ASN A C 1
ATOM 1342 O O . ASN A 1 176 ? 12.253 -3.159 3.255 1.00 96.69 176 ASN A O 1
ATOM 1346 N N . ARG A 1 177 ? 10.733 -2.004 4.415 1.00 97.81 177 ARG A N 1
ATOM 1347 C CA . ARG A 1 177 ? 9.663 -2.997 4.237 1.00 97.81 177 ARG A CA 1
ATOM 1348 C C . ARG A 1 177 ? 9.084 -2.893 2.834 1.00 97.81 177 ARG A C 1
ATOM 1350 O O . ARG A 1 177 ? 8.458 -1.883 2.494 1.00 97.81 177 ARG A O 1
ATOM 1357 N N . HIS A 1 178 ? 9.279 -3.928 2.030 1.00 98.19 178 HIS A N 1
ATOM 1358 C CA . HIS A 1 178 ? 8.754 -3.975 0.675 1.00 98.19 178 HIS A CA 1
ATOM 1359 C C . HIS A 1 178 ? 8.493 -5.405 0.198 1.00 98.19 178 HIS A C 1
ATOM 1361 O O . HIS A 1 178 ? 9.058 -6.342 0.750 1.00 98.19 178 HIS A O 1
ATOM 1367 N N . VAL A 1 179 ? 7.630 -5.550 -0.811 1.00 98.44 179 VAL A N 1
ATOM 1368 C CA . VAL A 1 179 ? 7.293 -6.825 -1.476 1.00 98.44 179 VAL A CA 1
ATOM 1369 C C . VAL A 1 179 ? 7.066 -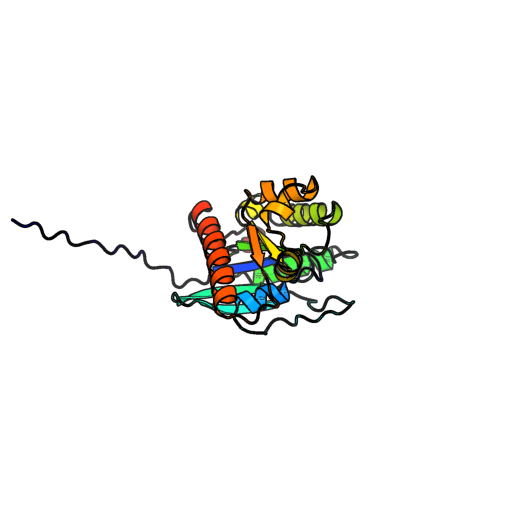6.616 -2.977 1.00 98.44 179 VAL A C 1
ATOM 1371 O O . VAL A 1 179 ? 6.751 -5.498 -3.404 1.00 98.44 179 VAL A O 1
ATOM 1374 N N . LEU A 1 180 ? 7.172 -7.686 -3.775 1.00 98.38 180 LEU A N 1
ATOM 1375 C CA . LEU A 1 180 ? 6.8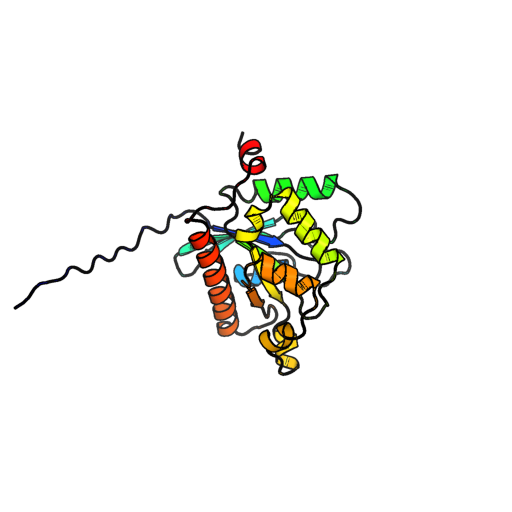92 -7.681 -5.218 1.00 98.38 180 LEU A CA 1
ATOM 1376 C C . LEU A 1 180 ? 5.574 -8.388 -5.551 1.00 98.38 180 LEU A C 1
ATOM 1378 O O . LEU A 1 180 ? 5.308 -9.494 -5.094 1.00 98.38 180 LEU A O 1
ATOM 1382 N N . PHE A 1 181 ? 4.760 -7.761 -6.399 1.00 98.25 181 PHE A N 1
ATOM 1383 C CA . PHE A 1 181 ? 3.490 -8.290 -6.886 1.00 98.25 181 PHE A CA 1
ATOM 1384 C C . PHE A 1 181 ? 3.449 -8.346 -8.421 1.00 98.25 181 PHE A C 1
ATOM 1386 O O . PHE A 1 181 ? 3.451 -7.338 -9.137 1.00 98.25 181 PHE A O 1
ATOM 1393 N N . ASP A 1 182 ? 3.276 -9.552 -8.937 1.00 97.25 182 ASP A N 1
ATOM 1394 C CA . ASP A 1 182 ? 2.743 -9.862 -10.253 1.00 97.25 182 ASP A CA 1
ATOM 1395 C C . ASP A 1 182 ? 1.230 -10.129 -10.146 1.00 97.25 182 ASP A C 1
ATOM 1397 O O . ASP A 1 182 ? 0.748 -11.242 -9.906 1.00 97.25 182 ASP A O 1
ATOM 1401 N N . ASN A 1 183 ? 0.460 -9.064 -10.371 1.00 95.38 183 ASN A N 1
ATOM 1402 C CA . ASN A 1 183 ? -1.002 -9.102 -10.403 1.00 95.38 183 ASN A CA 1
ATOM 1403 C C . ASN A 1 183 ? -1.579 -9.750 -11.681 1.00 95.38 183 ASN A C 1
ATOM 1405 O O . ASN A 1 183 ? -2.800 -9.910 -11.793 1.00 95.38 183 ASN A O 1
ATOM 1409 N N . ARG A 1 184 ? -0.739 -10.080 -12.670 1.00 92.94 184 ARG A N 1
ATOM 1410 C CA . ARG A 1 184 ? -1.136 -10.723 -13.933 1.00 92.94 184 ARG A CA 1
ATOM 1411 C C . ARG A 1 184 ? -0.935 -12.232 -13.904 1.00 92.94 184 ARG A C 1
ATOM 1413 O O . ARG A 1 184 ? -1.588 -12.919 -14.698 1.00 92.94 184 ARG A O 1
ATOM 1420 N N . SER A 1 185 ? -0.130 -12.739 -12.969 1.00 94.19 185 SER A N 1
ATOM 1421 C CA . SER A 1 185 ? 0.058 -14.168 -12.743 1.00 94.19 185 SER A CA 1
ATOM 1422 C C . SER A 1 185 ? -1.278 -14.915 -12.717 1.00 94.19 185 SER A C 1
ATOM 1424 O O . SER A 1 185 ? -2.288 -14.469 -12.157 1.00 94.19 185 SER A O 1
ATOM 1426 N N . LYS A 1 186 ? -1.297 -16.092 -13.338 1.00 93.75 186 LYS A N 1
ATOM 1427 C CA . LYS A 1 186 ? -2.393 -17.065 -13.221 1.00 93.75 186 LYS A CA 1
ATOM 1428 C C . LYS A 1 186 ? -2.012 -18.248 -12.340 1.00 93.75 186 LYS A C 1
ATOM 1430 O O . LYS A 1 186 ? -2.888 -19.051 -12.037 1.00 93.75 186 LYS A O 1
ATOM 1435 N N . ASP A 1 187 ? -0.751 -18.325 -11.926 1.00 95.88 187 ASP A N 1
ATOM 1436 C CA . ASP A 1 187 ? -0.246 -19.386 -11.074 1.00 95.88 187 ASP A CA 1
ATOM 1437 C C . ASP A 1 187 ? -0.768 -19.195 -9.636 1.00 95.88 187 ASP A C 1
ATOM 1439 O O . ASP A 1 187 ? -0.479 -18.170 -9.005 1.00 95.88 187 ASP A O 1
ATOM 1443 N N . PRO A 1 188 ? -1.576 -20.139 -9.114 1.00 93.12 188 PRO A N 1
ATOM 1444 C CA . PRO A 1 188 ? -2.084 -20.060 -7.752 1.00 93.12 188 PRO A CA 1
ATOM 1445 C C . PRO A 1 188 ? -0.977 -20.145 -6.695 1.00 93.12 188 PRO A C 1
ATOM 1447 O O . PRO A 1 188 ? -1.149 -19.553 -5.632 1.00 93.12 188 PRO A O 1
ATOM 1450 N N . ILE A 1 189 ? 0.138 -20.830 -6.974 1.00 95.88 189 ILE A N 1
ATOM 1451 C CA . ILE A 1 189 ? 1.254 -20.972 -6.029 1.00 95.88 189 ILE A CA 1
ATOM 1452 C C . ILE A 1 189 ? 1.947 -19.619 -5.878 1.00 95.88 189 ILE A C 1
ATOM 1454 O O . ILE A 1 189 ? 1.947 -19.060 -4.786 1.00 95.88 189 ILE A O 1
ATOM 1458 N N . LYS A 1 190 ? 2.370 -19.007 -6.992 1.00 95.75 190 LYS A N 1
ATOM 1459 C CA . LYS A 1 190 ? 2.938 -17.648 -6.997 1.00 95.75 190 LYS A CA 1
ATOM 1460 C C . LYS A 1 190 ? 2.020 -16.623 -6.320 1.00 95.75 190 LYS A C 1
ATOM 1462 O O . LYS A 1 190 ? 2.476 -15.769 -5.566 1.00 95.75 190 LYS A O 1
ATOM 1467 N N . LYS A 1 191 ? 0.703 -16.693 -6.548 1.00 95.19 191 LYS A N 1
ATOM 1468 C CA . LYS A 1 191 ? -0.263 -15.819 -5.853 1.00 95.19 191 LYS A CA 1
ATOM 1469 C C . LYS A 1 191 ? -0.285 -16.029 -4.345 1.00 95.19 191 LYS A C 1
ATOM 1471 O O . LYS A 1 191 ? -0.343 -15.043 -3.614 1.00 95.19 191 LYS A O 1
ATOM 1476 N N . ALA A 1 192 ? -0.272 -17.282 -3.900 1.00 94.44 192 ALA A N 1
ATOM 1477 C CA . ALA A 1 192 ? -0.254 -17.614 -2.484 1.00 94.44 192 ALA A CA 1
ATOM 1478 C C . ALA A 1 192 ? 1.047 -17.147 -1.816 1.00 94.44 192 ALA A C 1
ATOM 1480 O O . ALA A 1 192 ? 0.981 -16.579 -0.729 1.00 94.44 192 ALA A O 1
ATOM 1481 N N . ASP A 1 193 ? 2.190 -17.305 -2.486 1.00 96.31 193 ASP A N 1
ATOM 1482 C CA . ASP A 1 193 ? 3.496 -16.888 -1.967 1.00 96.31 193 ASP A CA 1
ATOM 1483 C C . ASP A 1 193 ? 3.596 -15.362 -1.822 1.00 96.31 193 ASP A C 1
ATOM 1485 O O . ASP A 1 193 ? 3.930 -14.875 -0.745 1.00 96.31 193 ASP A O 1
ATOM 1489 N N . GLN A 1 194 ? 3.185 -14.595 -2.840 1.00 96.75 194 GLN A N 1
ATOM 1490 C CA . GLN A 1 194 ? 3.142 -13.122 -2.769 1.00 96.75 194 GLN A CA 1
ATOM 1491 C C . GLN A 1 194 ? 2.209 -12.621 -1.657 1.00 96.75 194 GLN A C 1
ATOM 1493 O O . GLN A 1 194 ? 2.512 -11.659 -0.949 1.00 96.75 194 GLN A O 1
ATOM 1498 N N . LEU A 1 195 ? 1.048 -13.270 -1.490 1.00 96.00 195 LEU A N 1
ATOM 1499 C CA . LEU A 1 195 ? 0.120 -12.940 -0.410 1.00 96.00 195 LEU A CA 1
ATOM 1500 C C . LEU A 1 195 ? 0.738 -13.249 0.956 1.00 96.00 195 LEU A C 1
ATOM 1502 O O . LEU A 1 195 ? 0.618 -12.442 1.875 1.00 96.00 195 LEU A O 1
ATOM 1506 N N . LYS A 1 196 ? 1.397 -14.401 1.094 1.00 96.12 196 LYS A N 1
ATOM 1507 C CA . LYS A 1 196 ? 2.071 -14.800 2.328 1.00 96.12 196 LYS A CA 1
ATOM 1508 C C . LYS A 1 196 ? 3.149 -13.785 2.716 1.00 96.12 196 LYS A C 1
ATOM 1510 O O . LYS A 1 196 ? 3.109 -13.294 3.839 1.00 96.12 196 LYS A O 1
ATOM 1515 N N . GLU A 1 197 ? 4.029 -13.417 1.789 1.00 97.50 197 GLU A N 1
ATOM 1516 C CA . GLU A 1 197 ? 5.102 -12.442 2.022 1.00 97.50 197 GLU A CA 1
ATOM 1517 C C . GLU A 1 197 ? 4.546 -11.080 2.473 1.00 97.50 197 GLU A C 1
ATOM 1519 O O . GLU A 1 197 ? 5.001 -10.495 3.458 1.00 97.50 197 GLU A O 1
ATOM 1524 N N . LEU A 1 198 ? 3.482 -10.599 1.821 1.00 97.69 198 LEU A N 1
ATOM 1525 C CA . LEU A 1 198 ? 2.805 -9.371 2.234 1.00 97.69 198 LEU A CA 1
ATOM 1526 C C . LEU A 1 198 ? 2.226 -9.473 3.653 1.00 97.69 198 LEU A C 1
ATOM 1528 O O . LEU A 1 198 ? 2.352 -8.537 4.444 1.00 97.69 198 LEU A O 1
ATOM 1532 N N . LEU A 1 199 ? 1.558 -10.579 3.983 1.00 95.88 199 LEU A N 1
ATOM 1533 C CA . LEU A 1 199 ? 0.945 -10.770 5.300 1.00 95.88 199 LEU A CA 1
ATOM 1534 C C . LEU A 1 199 ? 1.988 -10.909 6.413 1.00 95.88 199 LEU A C 1
ATOM 1536 O O . LEU A 1 199 ? 1.722 -10.488 7.542 1.00 95.88 199 LEU A O 1
ATOM 1540 N N . GLU A 1 200 ? 3.164 -11.454 6.107 1.00 96.19 200 GLU A N 1
ATOM 1541 C CA . GLU A 1 200 ? 4.319 -11.468 7.007 1.00 96.19 200 GLU A CA 1
ATOM 1542 C C . GLU A 1 200 ? 4.804 -10.038 7.281 1.00 96.19 200 GLU A C 1
ATOM 1544 O O . GLU A 1 200 ? 4.934 -9.663 8.447 1.00 96.19 200 GLU A O 1
ATOM 1549 N N . GLN A 1 201 ? 4.938 -9.192 6.250 1.00 97.69 201 GLN A N 1
ATOM 1550 C CA . GLN A 1 201 ? 5.286 -7.773 6.428 1.00 97.69 201 GLN A CA 1
ATOM 1551 C C . GLN A 1 201 ? 4.238 -7.005 7.245 1.00 97.69 201 GLN A C 1
ATOM 1553 O O . GLN A 1 201 ? 4.589 -6.240 8.142 1.00 97.69 201 GLN A O 1
ATOM 1558 N N . VAL A 1 202 ? 2.944 -7.216 6.984 1.00 95.69 202 VAL A N 1
ATOM 1559 C CA . VAL A 1 202 ? 1.865 -6.577 7.759 1.00 95.69 202 VAL A CA 1
ATOM 1560 C C . VAL A 1 202 ? 1.866 -7.063 9.211 1.00 95.69 202 VAL A C 1
ATOM 1562 O O . VAL A 1 202 ? 1.652 -6.271 10.125 1.00 95.69 202 VAL A O 1
ATOM 1565 N N . SER A 1 203 ? 2.127 -8.349 9.450 1.00 94.62 203 SER A N 1
ATOM 1566 C CA . SER A 1 203 ? 2.218 -8.886 10.813 1.00 94.62 203 SER A CA 1
ATOM 1567 C C . SER A 1 203 ? 3.408 -8.296 11.568 1.00 94.62 203 SER A C 1
ATOM 1569 O O . SER A 1 203 ? 3.235 -7.866 12.706 1.00 94.62 203 SER A O 1
ATOM 1571 N N . LEU A 1 204 ? 4.565 -8.179 10.909 1.00 96.12 204 LEU A N 1
ATOM 1572 C CA . LEU A 1 204 ? 5.749 -7.519 11.458 1.00 96.12 204 LEU A CA 1
ATOM 1573 C C . LEU A 1 204 ? 5.464 -6.051 11.798 1.00 96.12 204 LEU A C 1
ATOM 1575 O O . LEU A 1 204 ? 5.803 -5.593 12.883 1.00 96.12 204 LEU A O 1
ATOM 1579 N N . VAL A 1 205 ? 4.789 -5.319 10.908 1.00 97.12 205 VAL A N 1
ATOM 1580 C CA . VAL A 1 205 ? 4.357 -3.936 11.165 1.00 97.12 205 VAL A CA 1
ATOM 1581 C C . VAL A 1 205 ? 3.509 -3.839 12.434 1.00 97.12 205 VAL A C 1
ATOM 1583 O O . VAL A 1 205 ? 3.755 -2.968 13.271 1.00 97.12 205 VAL A O 1
ATOM 1586 N N . VAL A 1 206 ? 2.522 -4.722 12.594 1.00 94.38 206 VAL A N 1
ATOM 1587 C CA . VAL A 1 206 ? 1.644 -4.737 13.772 1.00 94.38 206 VAL A CA 1
ATOM 1588 C C . VAL A 1 206 ? 2.441 -5.053 15.041 1.00 94.38 206 VAL A C 1
ATOM 1590 O O . VAL A 1 206 ? 2.273 -4.372 16.054 1.00 94.38 206 VAL A O 1
ATOM 1593 N N . GLU A 1 207 ? 3.343 -6.032 14.987 1.00 95.50 207 GLU A N 1
ATOM 1594 C CA . GLU A 1 207 ? 4.212 -6.413 16.105 1.00 95.50 207 GLU A CA 1
ATOM 1595 C C . GLU A 1 207 ? 5.141 -5.265 16.526 1.00 95.50 207 GLU A C 1
ATOM 1597 O O . GLU A 1 207 ? 5.165 -4.883 17.699 1.00 95.50 207 GLU A O 1
ATOM 1602 N N . MET A 1 208 ? 5.824 -4.632 15.568 1.00 95.12 208 MET A N 1
ATOM 1603 C CA . MET A 1 208 ? 6.704 -3.480 15.805 1.00 95.12 208 MET A CA 1
ATOM 1604 C C . MET A 1 208 ? 5.958 -2.279 16.402 1.00 95.12 208 MET A C 1
ATOM 1606 O O . MET A 1 208 ? 6.555 -1.444 17.080 1.00 95.12 208 MET A O 1
ATOM 1610 N N . ASN A 1 209 ? 4.642 -2.209 16.195 1.00 95.81 209 ASN A N 1
ATOM 1611 C CA . ASN A 1 209 ? 3.760 -1.198 16.769 1.00 95.81 209 ASN A CA 1
ATOM 1612 C C . ASN A 1 209 ? 3.063 -1.646 18.069 1.00 95.81 209 ASN A C 1
ATOM 1614 O O . ASN A 1 209 ? 2.123 -0.993 18.537 1.00 95.81 209 ASN A O 1
ATOM 1618 N N . GLY A 1 210 ? 3.540 -2.726 18.694 1.00 94.12 210 GLY A N 1
ATOM 1619 C CA . GLY A 1 210 ? 3.051 -3.225 19.979 1.00 94.12 210 GLY A CA 1
ATOM 1620 C C . GLY A 1 210 ? 1.661 -3.853 19.897 1.00 94.12 210 GLY A C 1
ATOM 1621 O O . GLY A 1 210 ? 0.879 -3.713 20.838 1.00 94.12 210 GLY A O 1
ATOM 1622 N N . GLY A 1 211 ? 1.328 -4.462 18.757 1.00 91.81 211 GLY A N 1
ATOM 1623 C CA . GLY A 1 211 ? 0.036 -5.103 18.508 1.00 91.81 211 GLY A CA 1
ATOM 1624 C C . GLY A 1 211 ? -1.117 -4.126 18.282 1.00 91.81 211 GLY A C 1
ATOM 1625 O O . GLY A 1 211 ? -2.270 -4.543 18.242 1.00 91.81 211 GLY A O 1
ATOM 1626 N N . LYS A 1 212 ? -0.838 -2.822 18.170 1.00 92.06 212 LYS A N 1
ATOM 1627 C CA . LYS A 1 212 ? -1.870 -1.784 18.083 1.00 92.06 212 LYS A CA 1
ATOM 1628 C C . LYS A 1 212 ? -2.038 -1.311 16.645 1.00 92.06 212 LYS A C 1
ATOM 1630 O O . LYS A 1 212 ? -1.032 -1.032 15.995 1.00 92.06 212 LYS A O 1
ATOM 1635 N N . PRO A 1 213 ? -3.277 -1.138 16.164 1.00 93.44 213 PRO A N 1
ATOM 1636 C CA . PRO A 1 213 ? -3.506 -0.447 14.914 1.00 93.44 213 PRO A CA 1
ATOM 1637 C C . PRO A 1 213 ? -3.184 1.037 15.064 1.00 93.44 213 PRO A C 1
ATOM 1639 O O . PRO A 1 213 ? -3.328 1.647 16.133 1.00 93.44 213 PRO A O 1
ATOM 1642 N N . TYR A 1 214 ? -2.802 1.643 13.951 1.00 92.69 214 TYR A N 1
ATOM 1643 C CA . TYR A 1 214 ? -2.693 3.077 13.850 1.00 92.69 214 TYR A CA 1
ATOM 1644 C C . TYR A 1 214 ? -4.071 3.709 14.074 1.00 92.69 214 TYR A C 1
ATOM 1646 O O . TYR A 1 214 ? -5.060 3.377 13.416 1.00 92.69 214 TYR A O 1
ATOM 1654 N N . THR A 1 215 ? -4.105 4.669 14.991 1.00 87.50 215 THR A N 1
ATOM 1655 C CA . THR A 1 215 ? -5.227 5.575 15.229 1.00 87.50 215 THR A CA 1
ATOM 1656 C C . THR A 1 215 ? -4.655 6.970 15.474 1.00 87.50 215 THR A C 1
ATOM 1658 O O . THR A 1 215 ? -3.554 7.112 16.013 1.00 87.50 215 THR A O 1
ATOM 1661 N N . ASN A 1 216 ? -5.383 8.018 15.098 1.00 72.56 216 ASN A N 1
ATOM 1662 C CA . ASN A 1 216 ? -5.009 9.399 15.409 1.00 72.56 216 ASN A CA 1
ATOM 1663 C C . ASN A 1 216 ? -6.194 10.179 15.982 1.00 72.56 216 ASN A C 1
ATOM 1665 O O . ASN A 1 216 ? -7.284 9.645 16.183 1.00 72.56 216 ASN A O 1
ATOM 1669 N N . ASP A 1 217 ? -5.991 11.459 16.269 1.00 66.56 217 ASP A N 1
ATOM 1670 C CA . ASP A 1 217 ? -7.052 12.283 16.842 1.00 66.56 217 ASP A CA 1
ATOM 1671 C C . ASP A 1 217 ? -8.227 12.507 15.877 1.00 66.56 217 ASP A C 1
ATOM 1673 O O . ASP A 1 217 ? -9.340 12.746 16.339 1.00 66.56 217 ASP A O 1
ATOM 1677 N N . ILE A 1 218 ? -8.027 12.360 14.562 1.00 66.44 218 ILE A N 1
ATOM 1678 C CA . ILE A 1 218 ? -9.113 12.360 13.571 1.00 66.44 218 ILE A CA 1
ATOM 1679 C C . ILE A 1 218 ? -9.970 11.094 13.739 1.00 66.44 218 ILE A C 1
ATOM 1681 O O . ILE A 1 218 ? -11.188 11.214 13.839 1.00 66.44 218 ILE A O 1
ATOM 1685 N N . PHE A 1 219 ? -9.357 9.912 13.911 1.00 65.88 219 PHE A N 1
ATOM 1686 C CA . PHE A 1 219 ? -10.083 8.678 14.274 1.00 65.88 219 PHE A CA 1
ATOM 1687 C C . PHE A 1 219 ? -10.902 8.857 15.557 1.00 65.88 219 PHE A C 1
ATOM 1689 O O . PHE A 1 219 ? -12.038 8.401 15.638 1.00 65.88 219 PHE A O 1
ATOM 1696 N N . LYS A 1 220 ? -10.347 9.535 16.569 1.00 63.91 220 LYS A N 1
ATOM 1697 C CA . LYS A 1 220 ? -11.052 9.768 17.842 1.00 63.91 220 LYS A CA 1
ATOM 1698 C C . LYS A 1 220 ? -12.214 10.753 17.702 1.0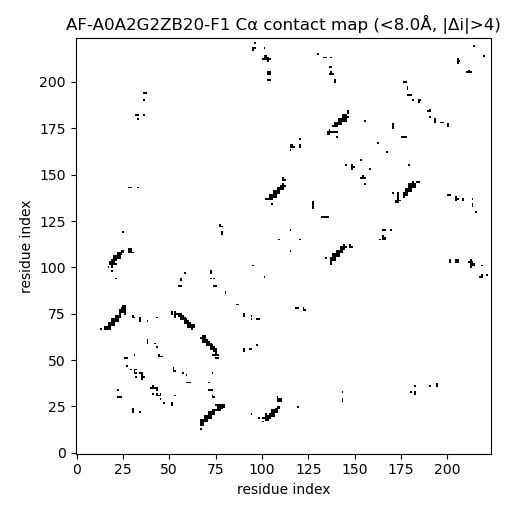0 63.91 220 LYS A C 1
ATOM 1700 O O . LYS A 1 220 ? -13.232 10.568 18.355 1.00 63.91 220 LYS A O 1
ATOM 1705 N N . LYS A 1 221 ? -12.070 11.790 16.870 1.00 60.59 221 LYS A N 1
ATOM 1706 C CA . LYS A 1 221 ? -13.105 12.815 16.641 1.00 60.59 221 LYS A CA 1
ATOM 1707 C C . LYS A 1 221 ? -14.256 12.338 15.754 1.00 60.59 221 LYS A C 1
ATOM 1709 O O . LYS A 1 221 ? -15.338 12.900 15.857 1.00 60.59 221 LYS A O 1
ATOM 1714 N N . LEU A 1 222 ? -14.034 11.343 14.895 1.00 58.38 222 LEU A N 1
ATOM 1715 C CA . LEU A 1 222 ? -15.072 10.777 14.024 1.00 58.38 222 LEU A CA 1
ATOM 1716 C C . LEU A 1 222 ? -15.892 9.659 14.694 1.00 58.38 222 LEU A C 1
ATOM 1718 O O . LEU A 1 222 ? -16.960 9.323 14.203 1.00 58.38 222 LEU A O 1
ATOM 1722 N N . LYS A 1 223 ? -15.436 9.116 15.832 1.00 52.41 223 LYS A N 1
ATOM 1723 C CA . LYS A 1 223 ? -16.137 8.076 16.612 1.00 52.41 223 LYS A CA 1
ATOM 1724 C C . LYS A 1 223 ? -17.131 8.627 17.659 1.00 52.41 223 LYS A C 1
ATOM 1726 O O . LYS A 1 223 ? -17.338 7.977 18.682 1.00 52.41 223 LYS A O 1
ATOM 1731 N N . VAL A 1 224 ? -17.690 9.824 17.445 1.00 37.94 224 VAL A N 1
ATOM 1732 C CA . VAL A 1 224 ? -18.672 10.454 18.360 1.00 37.94 224 VAL A CA 1
ATOM 1733 C C . VAL A 1 224 ? -20.061 9.858 18.171 1.00 37.94 224 VAL A C 1
ATOM 1735 O O . VAL A 1 224 ? -20.493 9.749 17.005 1.00 37.94 224 VAL A O 1
#

InterPro domains:
  IPR006703 AIG1-type guanine nucleotide-binding (G) domain [PF04548] (19-223)
  IPR006703 AIG1-type guanine nucleotide-binding (G) domain [PS51720] (16-223)
  IPR027417 P-loop containing nucleoside triphosphate hydrolase [G3DSA:3.40.50.300] (19-224)
  IPR027417 P-loop containing nucleoside triphosphate hydrolase [SSF52540] (16-181)
  IPR045058 GTPase GIMA/IAN/Toc [PTHR10903] (20-221)

Nearest PDB structures (foldseek):
  2xtm-assembly1_A  TM=9.073E-01  e=3.553E-20  Homo sapiens
  3zjc-assembly2_B  TM=9.424E-01  e=6.589E-19  Homo sapiens
  2xtp-assembly1_A  TM=8.692E-01  e=4.012E-20  Homo sapiens
  2xto-assembly2_B  TM=8.732E-01  e=1.728E-19  Homo sapiens
  6z3e-assembly1_A  TM=9.174E-01  e=2.094E-18  Homo sapiens

Secondary structure (DSSP, 8-state):
---------------SPPEEEEEES-TTS-HHHHHHHHHTS--S-----SS-S--S-EEEEEE-TTS-EEEEEEPSPTT--TT-HHHHHHHHHHHHHH-TT-BSEEEEEEETTS---HHHHHHHHHHHHHH-GGGGGGEEEEEE-HHHHHHTT--HHHHHHT--HHHHHHHHHTTT-EEEE-TT---HHHHHHHHHHHHHHHHHHHHHTTTPPB--HHHHHH--

Mean predicted aligned error: 7.91 Å

Solvent-accessible surface area (backbone atoms only — not comparable to full-atom values): 12739 Å² total; per-residue (Å²): 140,80,85,82,76,78,78,77,81,76,70,70,76,74,68,94,60,66,42,25,38,38,35,38,33,43,60,86,24,42,46,37,40,50,51,18,59,69,59,75,43,88,76,50,74,68,66,100,52,96,63,68,70,50,84,55,59,46,79,48,78,39,71,46,98,87,66,50,39,38,36,40,33,41,46,36,31,59,67,67,59,83,82,44,73,64,63,50,50,53,46,51,51,47,46,48,63,71,31,73,83,24,42,33,24,35,36,42,26,40,32,72,90,49,82,79,44,67,70,57,43,55,42,52,51,48,52,31,61,78,66,32,72,71,53,37,66,30,32,32,37,35,38,24,48,42,58,62,32,56,78,66,79,43,52,73,67,63,64,57,67,80,52,52,71,53,49,50,51,52,36,55,58,24,73,65,40,66,48,69,35,48,74,78,65,82,52,66,64,63,52,50,51,43,46,48,55,49,50,50,53,38,48,50,30,22,52,78,51,72,71,45,49,51,74,49,73,66,55,61,66,70,71,116

Sequence (224 aa):
MGGSAILSDDWEFATNEARTVVLIGRAGDGKSSTGNTILGRKVFRSMPHSAGVTTTCEVQRTQLPNGQILDVIDTPGLFDFSGDSETVGNEIVKCIDLAKDGIHGVLLVLSVRSRFTREQQAAVESFQHFFGNKISDYMVVVFTGGDDLEDNDVTLDDYLTDRTEPLQEILAMCQNRHVLFDNRSKDPIKKADQLKELLEQVSLVVEMNGGKPYTNDIFKKLKV

Foldseek 3Di:
DDDPPPPPPPPPPPPLDEAEEEEAAAQVLCQQLVVCLLQVHNDRDDDPDPPRPAQAKDWDWHQDPVRHIYIYIYGHYLLPPPDDPVSVVVRVLVVLVSCLQAHLAYEYRGELVDADDPSRLVSVVVVCVVLPLCNLLRYAYEYEDVVVCVVVVHDVVNSVPPHDPSVVVSCVSNVVHYAYDHSVDPDPVVSVVRSVSVVVSSVVSCVVVVVGHRDDVSSVVSVD

Radius of gyration: 18.38 Å; Cα contacts (8 Å, |Δi|>4): 340; chains: 1; bounding box: 39×62×53 Å

pLDDT: mean 83.57, std 17.86, range [30.88, 98.62]

Organism: Capsicum annuum (NCBI:txid4072)